Protein AF-A0A1D8MTH5-F1 (afdb_monomer_lite)

Foldseek 3Di:
DPVVVLLVVLVVVCVVCVLLLVLLLVLLLVVLVLVVVLLVCVVVVVVVVSVVSCVVCVLVNLLSVLLSVQLSLQLLVPVPDDPSNVVSSVVSVVVVVLSVVVSVVVVVLVVVLCVLQVQQVVCCVVVVDVVSNVRSNVSSVVSVLVVCLQCVCLSQLSVLDPDSVSSSVLSNVLSVVVVVVSVVLSVLLVVLVCQQNVDDDPCNVVSSVSNSVSSSSSSSSVSSVCNVCVCSRPPPPPPD

Secondary structure (DSSP, 8-state):
--HHHHHHHHHHHHHH-GGGTHHHHHHHHHHHHHHHHHHHHHHTT-HHHHHHHHHHHHHHHHHHHHHHHHHHHHHHHTTTSTTHHHHHHHHHHHTHHHHHHHHHHHHHHHHHHHHHHHHHHHHHHHH--HHHHHHHHHHHHHHHHHHHHHTTTHHHHHHHSSSHHHHHHHHHHHHHHTHHHHHHHHHHHHHHHHHHHH--TTHHHHHHHHHHHHHHHHHHHHHHHHHH-GGGT-------

Radius of gyration: 19.18 Å; chains: 1; bounding box: 52×35×61 Å

pLDDT: mean 83.28, std 11.58, range [29.95, 95.38]

Structure (mmCIF, N/CA/C/O backbone):
data_AF-A0A1D8MTH5-F1
#
_entry.id   AF-A0A1D8MTH5-F1
#
loop_
_atom_site.group_PDB
_atom_site.id
_atom_site.type_symbol
_atom_site.label_atom_id
_atom_site.label_alt_id
_atom_site.label_comp_id
_atom_site.label_asym_id
_atom_site.label_entity_id
_atom_site.label_seq_id
_atom_site.pdbx_PDB_ins_code
_atom_site.Cartn_x
_atom_site.Cartn_y
_atom_site.Cartn_z
_atom_site.occupancy
_atom_site.B_iso_or_equiv
_atom_site.auth_seq_id
_atom_site.auth_comp_id
_atom_site.auth_asym_id
_atom_site.auth_atom_id
_atom_site.pdbx_PDB_model_num
ATOM 1 N N . MET A 1 1 ? -13.838 -21.053 6.670 1.00 56.06 1 MET A N 1
ATOM 2 C CA . MET A 1 1 ? -14.723 -19.876 6.501 1.00 56.06 1 MET A CA 1
ATOM 3 C C . MET A 1 1 ? -14.938 -19.650 5.008 1.00 56.06 1 MET A C 1
ATOM 5 O O . MET A 1 1 ? -13.952 -19.627 4.285 1.00 56.06 1 MET A O 1
ATOM 9 N N . ASN A 1 2 ? -16.180 -19.578 4.514 1.00 73.94 2 ASN A N 1
ATOM 10 C CA . ASN A 1 2 ? -16.434 -19.381 3.079 1.00 73.94 2 ASN A CA 1
ATOM 11 C C . ASN A 1 2 ? -16.162 -17.911 2.702 1.00 73.94 2 ASN A C 1
ATOM 13 O O . ASN A 1 2 ? -16.819 -17.022 3.241 1.00 73.94 2 ASN A O 1
ATOM 17 N N . ILE A 1 3 ? -15.202 -17.655 1.804 1.00 71.81 3 ILE A N 1
ATOM 18 C CA . ILE A 1 3 ? -14.758 -16.305 1.391 1.00 71.81 3 ILE A CA 1
ATOM 19 C C . ILE A 1 3 ? -15.933 -15.452 0.891 1.00 71.81 3 ILE A C 1
ATOM 21 O O . ILE A 1 3 ? -15.989 -14.254 1.164 1.00 71.81 3 ILE A O 1
ATOM 25 N N . ILE A 1 4 ? -16.908 -16.073 0.222 1.00 76.75 4 ILE A N 1
ATOM 26 C CA . ILE A 1 4 ? -18.103 -15.386 -0.285 1.00 76.75 4 ILE A CA 1
ATOM 27 C C . ILE A 1 4 ? -18.948 -14.840 0.870 1.00 76.75 4 ILE A C 1
ATOM 29 O O . ILE A 1 4 ? -19.390 -13.694 0.819 1.00 76.75 4 ILE A O 1
ATOM 33 N N . ASN A 1 5 ? -19.119 -15.619 1.943 1.00 80.88 5 ASN A N 1
ATOM 34 C CA . ASN A 1 5 ? -19.867 -15.172 3.119 1.00 80.88 5 ASN A CA 1
ATOM 35 C C . ASN A 1 5 ? -19.150 -14.007 3.805 1.00 80.88 5 ASN A C 1
ATOM 37 O O . ASN A 1 5 ? -19.787 -13.011 4.131 1.00 80.88 5 ASN A O 1
ATOM 41 N N . VAL A 1 6 ? -17.817 -14.080 3.924 1.00 79.50 6 VAL A N 1
ATOM 42 C CA . VAL A 1 6 ? -17.006 -12.977 4.468 1.00 79.50 6 VAL A CA 1
ATOM 43 C C . VAL A 1 6 ? -17.221 -11.702 3.662 1.00 79.50 6 VAL A C 1
ATOM 45 O O . VAL A 1 6 ? -17.469 -10.649 4.241 1.00 79.50 6 VAL A O 1
ATOM 48 N N . LEU A 1 7 ? -17.177 -11.785 2.332 1.00 82.50 7 LEU A N 1
ATOM 49 C CA . LEU A 1 7 ? -17.371 -10.633 1.457 1.00 82.50 7 LEU A CA 1
ATOM 50 C C . LEU A 1 7 ? -18.785 -10.042 1.577 1.00 82.50 7 LEU A C 1
ATOM 52 O O . LEU A 1 7 ? -18.936 -8.831 1.743 1.00 82.50 7 LEU A O 1
ATOM 56 N N . LEU A 1 8 ? -19.820 -10.885 1.548 1.00 85.94 8 LEU A N 1
ATOM 57 C CA . LEU A 1 8 ? -21.210 -10.443 1.686 1.00 85.94 8 LEU A CA 1
ATOM 58 C C . LEU A 1 8 ? -21.471 -9.791 3.046 1.00 85.94 8 LEU A C 1
ATOM 60 O O . LEU A 1 8 ? -22.118 -8.744 3.115 1.00 85.94 8 LEU A O 1
ATOM 64 N N . ASP A 1 9 ? -20.951 -10.372 4.122 1.00 85.00 9 ASP A N 1
ATOM 65 C CA . ASP A 1 9 ? -21.130 -9.827 5.466 1.00 85.00 9 ASP A CA 1
ATOM 66 C C . ASP A 1 9 ? -20.316 -8.542 5.669 1.00 85.00 9 ASP A C 1
ATOM 68 O O . ASP A 1 9 ? -20.819 -7.593 6.277 1.00 85.00 9 ASP A O 1
ATOM 72 N N . SER A 1 10 ? -19.140 -8.434 5.037 1.00 84.31 10 SER A N 1
ATOM 73 C CA . SER A 1 10 ? -18.364 -7.187 4.971 1.00 84.31 10 SER A CA 1
ATOM 74 C C . SER A 1 10 ? -19.167 -6.057 4.320 1.00 84.31 10 SER A C 1
ATOM 76 O O . SER A 1 10 ? -19.231 -4.950 4.857 1.00 84.31 10 SER A O 1
ATOM 78 N N . LEU A 1 11 ? -19.837 -6.329 3.193 1.00 88.94 11 LEU A N 1
ATOM 79 C CA . LEU A 1 11 ? -20.661 -5.344 2.480 1.00 88.94 11 LEU A CA 1
ATOM 80 C C . LEU A 1 11 ? -21.924 -4.957 3.263 1.00 88.94 11 LEU A C 1
ATOM 82 O O . LEU A 1 11 ? -22.279 -3.776 3.338 1.00 88.94 11 LEU A O 1
ATOM 86 N N . LYS A 1 12 ? -22.595 -5.927 3.900 1.00 89.19 12 LYS A N 1
ATOM 87 C CA . LYS A 1 12 ? -23.726 -5.641 4.801 1.00 89.19 12 LYS A CA 1
ATOM 88 C C . LYS A 1 12 ? -23.287 -4.746 5.958 1.00 89.19 12 LYS A C 1
ATOM 90 O O . LYS A 1 12 ? -24.009 -3.817 6.324 1.00 89.19 12 LYS A O 1
ATOM 95 N N . MET A 1 13 ? -22.111 -5.007 6.528 1.00 86.62 13 MET A N 1
ATOM 96 C CA . MET A 1 13 ? -21.572 -4.217 7.628 1.00 86.62 13 MET A CA 1
ATOM 97 C C . MET A 1 13 ? -21.173 -2.808 7.186 1.00 86.62 13 MET A C 1
ATOM 99 O O . MET A 1 13 ? -21.500 -1.855 7.893 1.00 86.62 13 MET A O 1
ATOM 103 N N . LEU A 1 14 ? -20.569 -2.661 6.004 1.00 89.00 14 LEU A N 1
ATOM 104 C CA . LEU A 1 14 ? -20.287 -1.363 5.386 1.00 89.00 14 LEU A CA 1
ATOM 105 C C . LEU A 1 14 ? -21.556 -0.508 5.282 1.00 89.00 14 LEU A C 1
ATOM 107 O O . LEU A 1 14 ? -21.544 0.660 5.664 1.00 89.00 14 LEU A O 1
ATOM 111 N N . LYS A 1 15 ? -22.672 -1.103 4.843 1.00 90.44 15 LYS A N 1
ATOM 112 C CA . LYS A 1 15 ? -23.965 -0.406 4.752 1.00 90.44 15 LYS A CA 1
ATOM 113 C C . LYS A 1 15 ? -24.520 -0.003 6.125 1.00 90.44 15 LYS A C 1
ATOM 115 O O . LYS A 1 15 ? -25.124 1.056 6.250 1.00 90.44 15 LYS A O 1
ATOM 120 N N . ARG A 1 16 ? -24.334 -0.838 7.154 1.00 87.12 16 ARG A N 1
ATOM 121 C CA . ARG A 1 16 ? -24.866 -0.600 8.512 1.00 87.12 16 ARG A CA 1
ATOM 122 C C . ARG A 1 16 ? -24.024 0.377 9.335 1.00 87.12 16 ARG A C 1
ATOM 124 O O . ARG A 1 16 ? -24.579 1.157 10.101 1.00 87.12 16 ARG A O 1
ATOM 131 N N . ARG A 1 17 ? -22.695 0.315 9.225 1.00 85.19 17 ARG A N 1
ATOM 132 C CA . ARG A 1 17 ? -21.739 1.115 10.013 1.00 85.19 17 ARG A CA 1
ATOM 133 C C . ARG A 1 17 ? -20.660 1.734 9.111 1.00 85.19 17 ARG A C 1
ATOM 135 O O . ARG A 1 17 ? -19.478 1.451 9.305 1.00 85.19 17 ARG A O 1
ATOM 142 N N . PRO A 1 18 ? -21.024 2.614 8.159 1.00 88.12 18 PRO A N 1
ATOM 143 C CA . PRO A 1 18 ? -20.093 3.138 7.151 1.00 88.12 18 PRO A CA 1
ATOM 144 C C . PRO A 1 18 ? -18.907 3.898 7.754 1.00 88.12 18 PRO A C 1
ATOM 146 O O . PRO A 1 18 ? -17.815 3.900 7.190 1.00 88.12 18 PRO A O 1
ATOM 149 N N . GLN A 1 19 ? -19.092 4.495 8.936 1.00 87.62 19 GLN A N 1
ATOM 150 C CA . GLN A 1 19 ? -18.047 5.245 9.631 1.00 87.62 19 GLN A CA 1
ATOM 151 C C . GLN A 1 19 ? -16.795 4.395 9.891 1.00 87.62 19 GLN A C 1
ATOM 153 O O . GLN A 1 19 ? -15.698 4.902 9.702 1.00 87.62 19 GLN A O 1
ATOM 158 N N . LEU A 1 20 ? -16.938 3.107 10.234 1.00 85.94 20 LEU A N 1
ATOM 159 C CA . LEU A 1 20 ? -15.806 2.201 10.498 1.00 85.94 20 LEU A CA 1
ATOM 160 C C . LEU A 1 20 ? -14.922 1.967 9.266 1.00 85.94 20 LEU A C 1
ATOM 162 O O . LEU A 1 20 ? -13.735 1.688 9.395 1.00 85.94 20 LEU A O 1
ATOM 166 N N . PHE A 1 21 ? -15.498 2.088 8.072 1.00 89.88 21 PHE A N 1
ATOM 167 C CA . PHE A 1 21 ? -14.829 1.781 6.811 1.00 89.88 21 PHE A CA 1
ATOM 168 C C . PHE A 1 21 ? -14.267 3.025 6.129 1.00 89.88 21 PHE A C 1
ATOM 170 O O . PHE A 1 21 ? -13.312 2.916 5.361 1.00 89.88 21 PHE A O 1
ATOM 177 N N . LEU A 1 22 ? -14.836 4.202 6.417 1.00 91.62 22 LEU A N 1
ATOM 178 C CA . LEU A 1 22 ? -14.515 5.459 5.744 1.00 91.62 22 LEU A CA 1
ATOM 179 C C . LEU A 1 22 ? -13.003 5.758 5.690 1.00 91.62 22 LEU A C 1
ATOM 181 O O . LEU A 1 22 ? -12.523 6.058 4.597 1.00 91.62 22 LEU A O 1
ATOM 185 N N . PRO A 1 23 ? -12.221 5.629 6.786 1.00 91.56 23 PRO A N 1
ATOM 186 C CA . PRO A 1 23 ? -10.792 5.938 6.744 1.00 91.56 23 PRO A CA 1
ATOM 187 C C . PRO A 1 23 ? -10.027 5.030 5.776 1.00 91.56 23 PRO A C 1
ATOM 189 O O . PRO A 1 23 ? -9.259 5.518 4.945 1.00 91.56 23 PRO A O 1
ATOM 192 N N . LYS A 1 24 ? -10.269 3.712 5.833 1.00 90.75 24 LYS A N 1
ATOM 193 C CA . LYS A 1 24 ? -9.623 2.745 4.935 1.00 90.75 24 LYS A CA 1
ATOM 194 C C . LYS A 1 24 ? -10.059 2.912 3.487 1.00 90.75 24 LYS A C 1
ATOM 196 O O . LYS A 1 24 ? -9.220 2.789 2.602 1.00 90.75 24 LYS A O 1
ATOM 201 N N . LEU A 1 25 ? -11.335 3.203 3.237 1.00 93.62 25 LEU A N 1
ATOM 202 C CA . LEU A 1 25 ? -11.838 3.453 1.887 1.00 93.62 25 LEU A CA 1
ATOM 203 C C . LEU A 1 25 ? -11.204 4.709 1.283 1.00 93.62 25 LEU A C 1
ATOM 205 O O . LEU 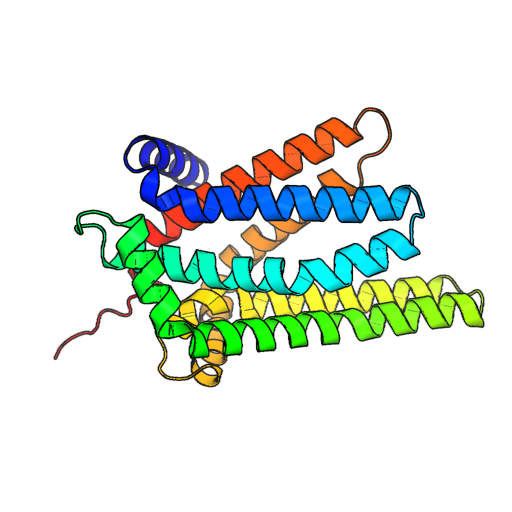A 1 25 ? -10.679 4.647 0.174 1.00 93.62 25 LEU A O 1
ATOM 209 N N . ALA A 1 26 ? -11.168 5.817 2.028 1.00 94.00 26 ALA A N 1
ATOM 210 C CA . ALA A 1 26 ? -10.510 7.045 1.586 1.00 94.00 26 ALA A CA 1
ATOM 211 C C . ALA A 1 26 ? -9.012 6.816 1.324 1.00 94.00 26 ALA A C 1
ATOM 213 O O . ALA A 1 26 ? -8.500 7.203 0.277 1.00 94.00 26 ALA A O 1
ATOM 214 N N . SER A 1 27 ? -8.325 6.113 2.228 1.00 93.88 27 SER A N 1
ATOM 215 C CA . SER A 1 27 ? -6.923 5.718 2.053 1.00 93.88 27 SER A CA 1
ATOM 216 C C . SER A 1 27 ? -6.691 4.866 0.809 1.00 93.88 27 SER A C 1
ATOM 218 O O . SER A 1 27 ? -5.762 5.122 0.039 1.00 93.88 27 SER A O 1
ATOM 220 N N . ALA A 1 28 ? -7.544 3.867 0.582 1.00 92.38 28 ALA A N 1
ATOM 221 C CA . ALA A 1 28 ? -7.463 3.001 -0.582 1.00 92.38 28 ALA A CA 1
ATOM 222 C C . ALA A 1 28 ? -7.652 3.799 -1.875 1.00 92.38 28 ALA A C 1
ATOM 224 O O . ALA A 1 28 ? -6.881 3.604 -2.810 1.00 92.38 28 ALA A O 1
ATOM 225 N N . LEU A 1 29 ? -8.604 4.733 -1.917 1.00 94.94 29 LEU A N 1
ATOM 226 C CA . LEU A 1 29 ? -8.837 5.591 -3.080 1.00 94.94 29 LEU A CA 1
ATOM 227 C C . LEU A 1 29 ? -7.672 6.556 -3.333 1.00 94.94 29 LEU A C 1
ATOM 229 O O . LEU A 1 29 ? -7.170 6.602 -4.452 1.00 94.94 29 LEU A O 1
ATOM 233 N N . ILE A 1 30 ? -7.191 7.260 -2.301 1.00 95.38 30 ILE A N 1
ATOM 234 C CA . ILE A 1 30 ? -6.054 8.192 -2.409 1.00 95.38 30 ILE A CA 1
ATOM 235 C C . ILE A 1 30 ? -4.797 7.453 -2.877 1.00 95.38 30 ILE A C 1
ATOM 237 O O . ILE A 1 30 ? -4.151 7.876 -3.832 1.00 95.38 30 ILE A O 1
ATOM 241 N N . SER A 1 31 ? -4.470 6.321 -2.245 1.00 93.06 31 SER A N 1
ATOM 242 C CA . SER A 1 31 ? -3.307 5.516 -2.639 1.00 93.06 31 SER A CA 1
ATOM 243 C C . SER A 1 31 ? -3.457 4.935 -4.044 1.00 93.06 31 SER A C 1
ATOM 245 O O . SER A 1 31 ? -2.485 4.912 -4.788 1.00 93.06 31 SER A O 1
ATOM 247 N N . SER A 1 32 ? -4.659 4.514 -4.447 1.00 93.25 32 SER A N 1
ATOM 248 C CA . SER A 1 32 ? -4.876 3.993 -5.802 1.00 93.25 32 SER A CA 1
ATOM 249 C C . SER A 1 32 ? -4.721 5.086 -6.857 1.00 93.25 32 SER A C 1
ATOM 251 O O . SER A 1 32 ? -4.033 4.870 -7.850 1.00 93.25 32 SER A O 1
ATOM 253 N N . ALA A 1 33 ? -5.291 6.272 -6.621 1.00 94.06 33 ALA A N 1
ATOM 254 C CA . ALA A 1 33 ? -5.123 7.429 -7.497 1.00 94.06 33 ALA A CA 1
ATOM 255 C C . ALA A 1 33 ? -3.647 7.837 -7.613 1.00 94.06 33 ALA A C 1
ATOM 257 O O . ALA A 1 33 ? -3.165 8.102 -8.711 1.00 94.06 33 ALA A O 1
ATOM 258 N N . TRP A 1 34 ? -2.917 7.817 -6.494 1.00 94.69 34 TRP A N 1
ATOM 259 C CA . TRP A 1 34 ? -1.485 8.092 -6.473 1.00 94.69 34 TRP A CA 1
ATOM 260 C C . TRP A 1 34 ? -0.678 7.080 -7.299 1.00 94.69 34 TRP A C 1
ATOM 262 O O . TRP A 1 34 ? 0.117 7.491 -8.139 1.00 94.69 34 TRP A O 1
ATOM 272 N N . ILE A 1 35 ? -0.913 5.771 -7.137 1.00 91.31 35 ILE A N 1
ATOM 273 C CA . ILE A 1 35 ? -0.215 4.738 -7.927 1.00 91.31 35 ILE A CA 1
ATOM 274 C C . ILE A 1 35 ? -0.517 4.909 -9.423 1.00 91.31 35 ILE A C 1
ATOM 276 O O . ILE A 1 35 ? 0.403 4.874 -10.239 1.00 91.31 35 ILE A O 1
ATOM 280 N N . ILE A 1 36 ? -1.785 5.132 -9.790 1.00 91.81 36 ILE A N 1
ATOM 281 C CA . ILE A 1 36 ? -2.187 5.353 -11.188 1.00 91.81 36 ILE A CA 1
ATOM 282 C C . ILE A 1 36 ? -1.485 6.588 -11.768 1.00 91.81 36 ILE A C 1
ATOM 284 O O . ILE A 1 36 ? -1.026 6.543 -12.911 1.00 91.81 36 ILE A O 1
ATOM 288 N N . LEU A 1 37 ? -1.363 7.670 -10.992 1.00 92.12 37 LEU A N 1
ATOM 289 C CA . LEU A 1 37 ? -0.657 8.886 -11.399 1.00 92.12 37 LEU A CA 1
ATOM 290 C C . LEU A 1 37 ? 0.832 8.619 -11.653 1.00 92.12 37 LEU A C 1
ATOM 292 O O . LEU A 1 37 ? 1.329 8.947 -12.729 1.00 92.12 37 LEU A O 1
ATOM 296 N N . ILE A 1 38 ? 1.519 7.989 -10.695 1.00 90.25 38 ILE A N 1
ATOM 297 C CA . ILE A 1 38 ? 2.942 7.629 -10.798 1.00 90.25 38 ILE A CA 1
ATOM 298 C C . ILE A 1 38 ? 3.189 6.759 -12.033 1.00 90.25 38 ILE A C 1
ATOM 300 O O . ILE A 1 38 ? 4.093 7.038 -12.819 1.00 90.25 38 ILE A O 1
ATOM 304 N N . PHE A 1 39 ? 2.353 5.743 -12.247 1.00 86.44 39 PHE A N 1
ATOM 305 C CA . PHE A 1 39 ? 2.483 4.859 -13.400 1.00 86.44 39 PHE A CA 1
ATOM 306 C C . PHE A 1 39 ? 2.220 5.584 -14.725 1.00 86.44 39 PHE A C 1
ATOM 308 O O . PHE A 1 39 ? 2.974 5.427 -15.680 1.00 86.44 39 PHE A O 1
ATOM 315 N N . SER A 1 40 ? 1.198 6.441 -14.775 1.00 88.38 40 SER A N 1
ATOM 316 C CA . SER A 1 40 ? 0.882 7.211 -15.983 1.00 88.38 40 SER A CA 1
ATOM 317 C C . SER A 1 40 ? 1.999 8.200 -16.343 1.00 88.38 40 SER A C 1
ATOM 319 O O . SER A 1 40 ? 2.320 8.356 -17.519 1.00 88.38 40 SER A O 1
ATOM 321 N N . MET A 1 41 ? 2.642 8.824 -15.348 1.00 88.44 41 MET A N 1
ATOM 322 C CA . MET A 1 41 ? 3.820 9.681 -15.553 1.00 88.44 41 MET A CA 1
ATOM 323 C C . MET A 1 41 ? 5.045 8.891 -16.027 1.00 88.44 41 MET A C 1
ATOM 325 O O . MET A 1 41 ? 5.804 9.379 -16.870 1.00 88.44 41 MET A O 1
ATOM 329 N N . LEU A 1 42 ? 5.235 7.676 -15.503 1.00 86.25 42 LEU A N 1
ATOM 330 C CA . LEU A 1 42 ? 6.307 6.775 -15.923 1.00 86.25 42 LEU A CA 1
ATOM 331 C C . LEU A 1 42 ? 6.151 6.373 -17.397 1.00 86.25 42 LEU A C 1
ATOM 333 O O . LEU A 1 42 ? 7.104 6.493 -18.165 1.00 86.25 42 LEU A O 1
ATOM 337 N N . GLU A 1 43 ? 4.952 5.967 -17.814 1.00 83.94 43 GLU A N 1
ATOM 338 C CA . GLU A 1 43 ? 4.659 5.634 -19.215 1.00 83.94 43 GLU A CA 1
ATOM 339 C C . GLU A 1 43 ? 4.816 6.833 -20.154 1.00 83.94 43 GLU A C 1
ATOM 341 O O . GLU A 1 43 ? 5.361 6.696 -21.249 1.00 83.94 43 GLU A O 1
ATOM 346 N N . ALA A 1 44 ? 4.393 8.022 -19.713 1.00 88.31 44 ALA A N 1
ATOM 347 C CA . ALA A 1 44 ? 4.574 9.270 -20.450 1.00 88.31 44 ALA A CA 1
ATOM 348 C C . ALA A 1 44 ? 6.040 9.749 -20.487 1.00 88.31 44 ALA A C 1
ATOM 350 O O . ALA A 1 44 ? 6.328 10.791 -21.076 1.00 88.31 44 ALA A O 1
ATOM 351 N N . ARG A 1 45 ? 6.971 9.011 -19.858 1.00 87.62 45 ARG A N 1
ATOM 352 C CA . ARG A 1 45 ? 8.406 9.329 -19.751 1.00 87.62 45 ARG A CA 1
ATOM 353 C C . ARG A 1 45 ? 8.685 10.702 -19.125 1.00 87.62 45 ARG A C 1
ATOM 355 O O . ARG A 1 45 ? 9.722 11.311 -19.380 1.00 87.62 45 ARG A O 1
ATOM 362 N N . GLN A 1 46 ? 7.799 11.180 -18.253 1.00 88.69 46 GLN A N 1
ATOM 363 C CA . GLN A 1 46 ? 7.925 12.468 -17.564 1.00 88.69 46 GLN A CA 1
ATOM 364 C C . GLN A 1 46 ? 8.833 12.356 -16.326 1.00 88.69 46 GLN A C 1
ATOM 366 O O . GLN A 1 46 ? 8.433 12.689 -15.213 1.00 88.69 46 GLN A O 1
ATOM 371 N N . LEU A 1 47 ? 10.068 11.872 -16.502 1.00 84.50 47 LEU A N 1
ATOM 372 C CA . LEU A 1 47 ? 10.951 11.447 -15.402 1.00 84.50 47 LEU A CA 1
ATOM 373 C C . LEU A 1 47 ? 11.228 12.541 -14.355 1.00 84.50 47 LEU A C 1
ATOM 375 O O . LEU A 1 47 ? 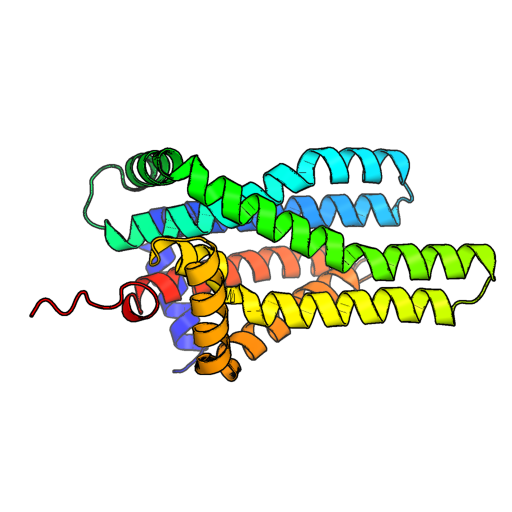11.265 12.250 -13.160 1.00 84.50 47 LEU A O 1
ATOM 379 N N . GLN A 1 48 ? 11.376 13.803 -14.769 1.00 86.19 48 GLN A N 1
ATOM 380 C CA . GLN A 1 48 ? 11.616 14.913 -13.838 1.00 86.19 48 GLN A CA 1
ATOM 381 C C . GLN A 1 48 ? 10.387 15.199 -12.958 1.00 86.19 48 GLN A C 1
ATOM 383 O O . GLN A 1 48 ? 10.508 15.309 -11.738 1.00 86.19 48 GLN A O 1
ATOM 388 N N . GLN A 1 49 ? 9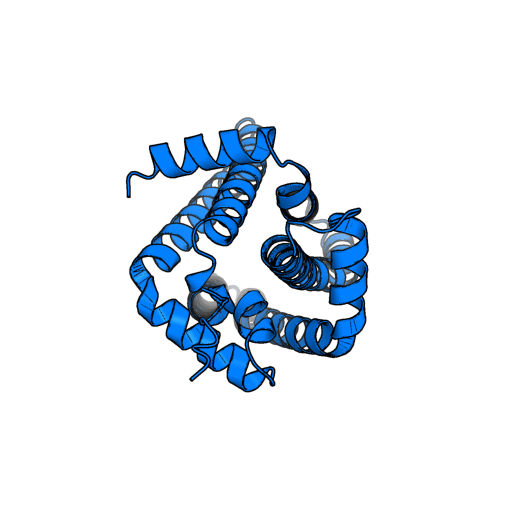.198 15.272 -13.565 1.00 90.19 49 GLN A N 1
ATOM 389 C CA . GLN A 1 49 ? 7.936 15.483 -12.845 1.00 90.19 49 GLN A CA 1
ATOM 390 C C . GLN A 1 49 ? 7.605 14.278 -11.962 1.00 90.19 49 GLN A C 1
ATOM 392 O O . GLN A 1 49 ? 7.252 14.456 -10.800 1.00 90.19 49 GLN A O 1
ATOM 397 N N . LEU A 1 50 ? 7.809 13.063 -12.477 1.00 89.25 50 LEU A N 1
ATOM 398 C CA . LEU A 1 50 ? 7.683 11.812 -11.737 1.00 89.25 50 LEU A CA 1
ATOM 399 C C . LEU A 1 50 ? 8.542 11.830 -10.470 1.00 89.25 50 LEU A C 1
ATOM 401 O O . LEU A 1 50 ? 8.031 11.561 -9.388 1.00 89.25 50 LEU A O 1
ATOM 405 N N . THR A 1 51 ? 9.825 12.180 -10.591 1.00 86.25 51 THR A N 1
ATOM 406 C CA . THR A 1 51 ? 10.758 12.209 -9.454 1.00 86.25 51 THR A CA 1
ATOM 407 C C . THR A 1 51 ? 10.322 13.232 -8.408 1.00 86.25 51 THR A C 1
ATOM 409 O O . THR A 1 51 ? 10.310 12.925 -7.213 1.00 86.25 51 THR A O 1
ATOM 412 N N . ALA A 1 52 ? 9.907 14.427 -8.841 1.00 90.12 52 ALA A N 1
ATOM 413 C CA . ALA A 1 52 ? 9.417 15.468 -7.943 1.00 90.12 52 ALA A CA 1
ATOM 414 C C . ALA A 1 52 ? 8.137 15.031 -7.213 1.00 90.12 52 ALA A C 1
ATOM 416 O O . ALA A 1 52 ? 8.079 15.077 -5.983 1.00 90.12 52 ALA A O 1
ATOM 417 N N . VAL A 1 53 ? 7.136 14.545 -7.954 1.00 91.75 53 VAL A N 1
ATOM 418 C CA . VAL A 1 53 ? 5.868 14.069 -7.388 1.00 91.75 53 VAL A CA 1
ATOM 419 C C . VAL A 1 53 ? 6.124 12.912 -6.433 1.00 91.75 53 VAL A C 1
ATOM 421 O O . VAL A 1 53 ? 5.681 12.981 -5.288 1.00 91.75 53 VAL A O 1
ATOM 424 N N . TYR A 1 54 ? 6.877 11.893 -6.850 1.00 89.06 54 TYR A N 1
ATOM 425 C CA . TYR A 1 54 ? 7.200 10.727 -6.029 1.00 89.06 54 TYR A CA 1
ATOM 426 C C . TYR A 1 54 ? 7.880 11.137 -4.719 1.00 89.06 54 TYR A C 1
ATOM 428 O O . TYR A 1 54 ? 7.422 10.748 -3.647 1.00 89.06 54 TYR A O 1
ATOM 436 N N . THR A 1 55 ? 8.913 11.978 -4.777 1.00 87.25 55 THR A N 1
ATOM 437 C CA . THR A 1 55 ? 9.675 12.385 -3.584 1.00 87.25 55 THR A CA 1
ATOM 438 C C . THR A 1 55 ? 8.826 13.200 -2.608 1.00 87.25 55 THR A C 1
ATOM 440 O O . THR A 1 55 ? 8.878 12.962 -1.403 1.00 87.25 55 THR A O 1
ATOM 443 N N . ILE A 1 56 ? 8.005 14.126 -3.115 1.00 90.94 56 ILE A N 1
ATOM 444 C CA . ILE A 1 56 ? 7.167 14.996 -2.276 1.00 90.94 56 ILE A CA 1
ATOM 445 C C . ILE A 1 56 ? 6.019 14.211 -1.641 1.00 90.94 56 ILE A C 1
ATOM 447 O O . ILE A 1 56 ? 5.708 14.409 -0.470 1.00 90.94 56 ILE A O 1
ATOM 451 N N . THR A 1 57 ? 5.366 13.332 -2.400 1.00 92.50 57 THR A N 1
ATOM 452 C CA . THR A 1 57 ? 4.102 12.710 -1.976 1.00 92.50 57 THR A CA 1
ATOM 453 C C . THR A 1 57 ? 4.283 11.371 -1.260 1.00 92.50 57 THR A C 1
ATOM 455 O O . THR A 1 57 ? 3.454 11.040 -0.410 1.00 92.50 57 THR A O 1
ATOM 458 N N . THR A 1 58 ? 5.369 10.628 -1.514 1.00 90.06 58 THR A N 1
ATOM 459 C CA . THR A 1 58 ? 5.624 9.321 -0.871 1.00 90.06 58 THR A CA 1
ATOM 460 C C . THR A 1 58 ? 5.575 9.384 0.660 1.00 90.06 58 THR A C 1
ATOM 462 O O . THR A 1 58 ? 4.872 8.558 1.242 1.00 90.06 58 THR A O 1
ATOM 465 N N . PRO A 1 59 ? 6.209 10.358 1.349 1.00 90.00 59 PRO A N 1
ATOM 466 C CA . PRO A 1 59 ? 6.129 10.449 2.809 1.00 90.00 59 PRO A CA 1
ATOM 467 C C . PRO A 1 59 ? 4.688 10.546 3.328 1.00 90.00 59 PRO A C 1
ATOM 469 O O . PRO A 1 59 ? 4.340 9.895 4.311 1.00 90.00 59 PRO A O 1
ATOM 472 N N . PHE A 1 60 ? 3.827 11.299 2.636 1.00 91.69 60 PHE A N 1
ATOM 473 C CA . PHE A 1 60 ? 2.417 11.438 3.003 1.00 91.69 60 PHE A CA 1
ATOM 474 C C . PHE A 1 60 ? 1.632 10.153 2.752 1.00 91.69 60 PHE A C 1
ATOM 476 O O . PHE A 1 60 ? 0.807 9.778 3.582 1.00 91.69 60 PHE A O 1
ATOM 483 N N . ILE A 1 61 ? 1.898 9.455 1.644 1.00 92.31 61 ILE A N 1
ATOM 484 C CA . ILE A 1 61 ? 1.251 8.174 1.330 1.00 92.31 61 ILE A CA 1
ATOM 485 C C . ILE A 1 61 ? 1.633 7.103 2.355 1.00 92.31 61 ILE A C 1
ATOM 487 O O . ILE A 1 61 ? 0.754 6.394 2.846 1.00 92.31 61 ILE A O 1
ATOM 491 N N . VAL A 1 62 ? 2.912 7.017 2.732 1.00 90.00 62 VAL A N 1
ATOM 492 C CA . VAL A 1 62 ? 3.388 6.080 3.763 1.00 90.00 62 VAL A CA 1
ATOM 493 C C . VAL A 1 62 ? 2.784 6.431 5.122 1.00 90.00 62 VAL A C 1
ATOM 495 O O . VAL A 1 62 ? 2.244 5.552 5.794 1.00 90.00 62 VAL A O 1
ATOM 498 N N . LEU A 1 63 ? 2.793 7.714 5.501 1.00 91.50 63 LEU A N 1
ATOM 499 C CA . LEU A 1 63 ? 2.178 8.183 6.743 1.00 91.50 63 LEU A CA 1
ATOM 500 C C . LEU A 1 63 ? 0.691 7.829 6.796 1.00 91.50 63 LEU A C 1
ATOM 502 O O . LEU A 1 63 ? 0.215 7.321 7.807 1.00 91.50 63 LEU A O 1
ATOM 506 N N . LEU A 1 64 ? -0.043 8.058 5.707 1.00 91.94 64 LEU A N 1
ATOM 507 C CA . LEU A 1 64 ? -1.460 7.726 5.604 1.00 91.94 64 LEU A CA 1
ATOM 508 C C . LEU A 1 64 ? -1.669 6.207 5.709 1.00 91.94 64 LEU A C 1
ATOM 510 O O . LEU A 1 64 ? -2.561 5.760 6.434 1.00 91.94 64 LEU A O 1
ATOM 514 N N . GLY A 1 65 ? -0.810 5.422 5.054 1.00 87.69 65 GLY A N 1
ATOM 515 C CA . GLY A 1 65 ? -0.798 3.960 5.114 1.00 87.69 65 GLY A CA 1
ATOM 516 C C . GLY A 1 65 ? -0.562 3.391 6.515 1.00 87.69 65 GLY A C 1
ATOM 517 O O . GLY A 1 65 ? -1.046 2.302 6.802 1.00 87.69 65 GLY A O 1
ATOM 518 N N . VAL A 1 66 ? 0.107 4.131 7.403 1.00 88.00 66 VAL A N 1
ATOM 519 C CA . VAL A 1 66 ? 0.286 3.769 8.819 1.00 88.00 66 VAL A CA 1
ATOM 520 C C . VAL A 1 66 ? -0.841 4.338 9.683 1.00 88.00 66 VAL A C 1
ATOM 522 O O . VAL A 1 66 ? -1.462 3.616 10.459 1.00 88.00 66 VAL A O 1
ATOM 525 N N . PHE A 1 67 ? -1.154 5.624 9.533 1.00 90.25 67 PHE A N 1
ATOM 526 C CA . PHE A 1 67 ? -2.118 6.341 10.366 1.00 90.25 67 PHE A CA 1
ATOM 527 C C . PHE A 1 67 ? -3.535 5.769 10.258 1.00 90.25 67 PHE A C 1
ATOM 529 O O . PHE A 1 67 ? -4.233 5.639 11.262 1.00 90.25 67 PHE A O 1
ATOM 536 N N . VAL A 1 68 ? -3.980 5.411 9.053 1.00 90.56 68 VAL A N 1
ATOM 537 C CA . VAL A 1 68 ? -5.355 4.950 8.821 1.00 90.56 68 VAL A CA 1
ATOM 538 C C . VAL A 1 68 ? -5.642 3.583 9.454 1.00 90.56 68 VAL A C 1
ATOM 540 O O . VAL A 1 68 ? -6.681 3.459 10.110 1.00 90.56 68 VAL A O 1
ATOM 543 N N . PRO A 1 69 ? -4.776 2.559 9.327 1.00 84.50 69 PRO A N 1
ATOM 544 C CA . PRO A 1 69 ? -4.923 1.326 10.097 1.00 84.50 69 PRO A CA 1
ATOM 545 C C . PRO A 1 69 ? -4.975 1.561 11.607 1.00 84.50 69 PRO A C 1
ATOM 547 O O . PRO A 1 69 ? -5.849 0.993 12.260 1.00 84.50 69 PRO A O 1
ATOM 550 N N . LEU A 1 70 ? -4.121 2.445 12.140 1.00 83.25 70 LEU A N 1
ATOM 551 C CA . LEU A 1 70 ? -4.103 2.780 13.567 1.00 83.25 70 LEU A CA 1
ATOM 552 C C . LEU A 1 70 ? -5.426 3.410 14.019 1.00 83.25 70 LEU A C 1
ATOM 554 O O . LEU A 1 70 ? -6.037 2.980 14.995 1.00 83.25 70 LEU A O 1
ATOM 558 N N . MET A 1 71 ? -5.907 4.388 13.250 1.00 88.31 71 MET A N 1
ATOM 559 C CA . MET A 1 71 ? -7.200 5.023 13.478 1.00 88.31 71 MET A CA 1
ATOM 560 C C . MET A 1 71 ? -8.341 4.005 13.399 1.00 88.31 71 MET A C 1
ATOM 562 O O . MET A 1 71 ? -9.245 4.044 14.226 1.00 88.31 71 MET A O 1
ATOM 566 N N . THR A 1 72 ? -8.294 3.075 12.443 1.00 86.38 72 THR A N 1
ATOM 567 C CA . THR A 1 72 ? -9.320 2.033 12.289 1.00 86.38 72 THR A CA 1
ATOM 568 C C . THR A 1 72 ? -9.338 1.091 13.494 1.00 86.38 72 THR A C 1
ATOM 570 O O . THR A 1 72 ? -10.412 0.777 13.996 1.00 86.38 72 THR A O 1
ATOM 573 N N . ALA A 1 73 ? -8.172 0.680 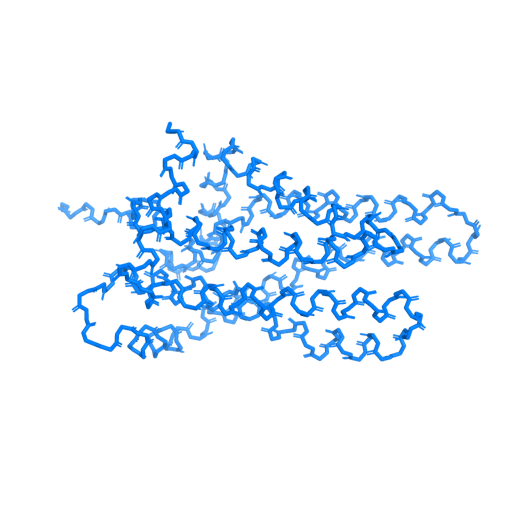13.999 1.00 80.12 73 ALA A N 1
ATOM 574 C CA . ALA A 1 73 ? -8.078 -0.146 15.201 1.00 80.12 73 ALA A CA 1
ATOM 575 C C . ALA A 1 73 ? -8.674 0.567 16.430 1.00 80.12 73 ALA A C 1
ATOM 577 O O . ALA A 1 73 ? -9.464 -0.025 17.165 1.00 80.12 73 ALA A O 1
ATOM 578 N N . GLU A 1 74 ? -8.387 1.862 16.602 1.00 81.38 74 GLU A N 1
ATOM 579 C CA . GLU A 1 74 ? -8.952 2.678 17.687 1.00 81.38 74 GLU A CA 1
ATOM 580 C C . GLU A 1 74 ? -10.482 2.836 17.580 1.00 81.38 74 GLU A C 1
ATOM 582 O O . GLU A 1 74 ? -11.195 2.830 18.588 1.00 81.38 74 GLU A O 1
ATOM 587 N N . MET A 1 75 ? -11.005 2.942 16.354 1.00 84.56 75 MET A N 1
ATOM 588 C CA . MET A 1 75 ? -12.449 3.000 16.106 1.00 84.56 75 MET A CA 1
ATOM 589 C C . MET A 1 75 ? -13.152 1.692 16.463 1.00 84.56 75 MET A C 1
ATOM 591 O O . MET A 1 75 ? -14.288 1.714 16.932 1.00 84.56 75 MET A O 1
ATOM 595 N N . ILE A 1 76 ? -12.502 0.553 16.236 1.00 79.94 76 ILE A N 1
ATOM 596 C CA . ILE A 1 76 ? -13.092 -0.750 16.544 1.00 79.94 76 ILE A CA 1
ATOM 597 C C . ILE A 1 76 ? -13.080 -0.998 18.055 1.00 79.94 76 ILE A C 1
ATOM 599 O O . ILE A 1 76 ? -14.091 -1.430 18.615 1.00 79.94 76 ILE A O 1
ATOM 603 N N . SER A 1 77 ? -11.987 -0.639 18.734 1.00 75.56 77 SER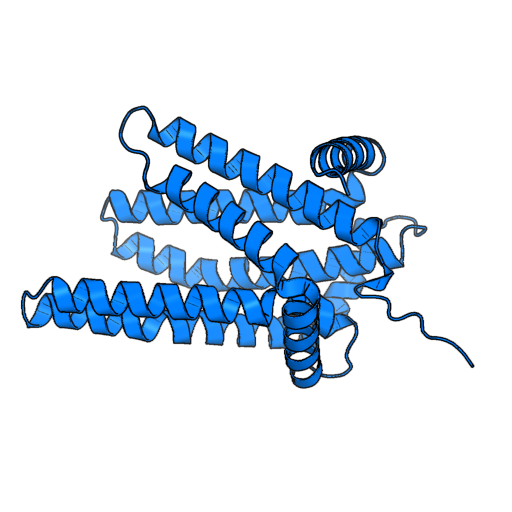 A N 1
ATOM 604 C CA . SER A 1 77 ? -11.879 -0.787 20.189 1.00 75.56 77 SER A CA 1
ATOM 605 C C . SER A 1 77 ? -12.831 0.131 20.969 1.00 75.56 77 SER A C 1
ATOM 607 O O . SER A 1 77 ? -13.248 -0.230 22.063 1.00 75.56 77 SER A O 1
ATOM 609 N N . ASN A 1 78 ? -13.243 1.279 20.412 1.00 77.50 78 ASN A N 1
ATOM 610 C CA . ASN A 1 78 ? -14.162 2.230 21.066 1.00 77.50 78 ASN A CA 1
ATOM 611 C C . ASN A 1 78 ? -15.473 2.439 20.294 1.00 77.50 78 ASN A C 1
ATOM 613 O O . ASN A 1 78 ? -16.004 3.554 20.255 1.00 77.50 78 ASN A O 1
ATOM 617 N N . HIS A 1 79 ? -15.996 1.383 19.675 1.00 72.00 79 HIS A N 1
ATOM 618 C CA . HIS A 1 79 ? -17.127 1.448 18.746 1.00 72.00 79 HIS A CA 1
ATOM 619 C C . HIS A 1 79 ? -18.435 2.038 19.321 1.00 72.00 79 HIS A C 1
ATOM 621 O O . HIS A 1 79 ? -19.333 2.365 18.547 1.00 72.00 79 HIS A O 1
ATOM 627 N N . GLU A 1 80 ? -18.551 2.208 20.642 1.00 71.94 80 GLU A N 1
ATOM 628 C CA . GLU A 1 80 ? -19.722 2.780 21.327 1.00 71.94 80 GLU A CA 1
ATOM 629 C C . GLU A 1 80 ? -19.670 4.313 21.515 1.00 71.94 80 GLU A C 1
ATOM 631 O O . GLU A 1 80 ? -20.663 4.931 21.908 1.00 71.94 80 GLU A O 1
ATOM 636 N N . ARG A 1 81 ? -18.538 4.980 21.234 1.00 72.44 81 ARG A N 1
ATOM 637 C CA . ARG A 1 81 ? -18.408 6.433 21.468 1.00 72.44 81 ARG A CA 1
ATOM 638 C C . ARG A 1 81 ? -19.182 7.277 20.448 1.00 72.44 81 ARG A C 1
ATOM 640 O O . ARG A 1 81 ? -19.064 7.096 19.236 1.00 72.44 81 ARG A O 1
ATOM 647 N N . LYS A 1 82 ? -19.856 8.330 20.937 1.00 69.56 82 LYS A N 1
ATOM 648 C CA . LYS A 1 82 ? -20.333 9.444 20.092 1.00 69.56 82 LYS A CA 1
ATOM 649 C C . LYS A 1 82 ? -19.141 10.104 19.378 1.00 69.56 82 LYS A C 1
ATOM 651 O O . LYS A 1 82 ? -18.089 10.308 19.979 1.00 69.56 82 LYS A O 1
ATOM 656 N N . ASN A 1 83 ? -19.313 10.476 18.106 1.00 82.19 83 ASN A N 1
ATOM 657 C CA . ASN A 1 83 ? -18.261 11.048 17.246 1.00 82.19 83 ASN A CA 1
ATOM 658 C C . ASN A 1 83 ? -17.023 10.142 17.084 1.00 82.19 83 ASN A C 1
ATOM 660 O O . ASN A 1 83 ? -15.881 10.573 17.281 1.00 82.19 83 ASN A O 1
ATOM 664 N N . LEU A 1 84 ? -17.254 8.885 16.694 1.00 85.88 84 LEU A N 1
ATOM 665 C CA . LEU A 1 84 ? -16.232 7.845 16.547 1.00 85.88 84 LEU A CA 1
ATOM 666 C C . LEU A 1 84 ? -15.028 8.273 15.691 1.00 85.88 84 LEU A C 1
ATOM 668 O O . LEU A 1 84 ? -13.884 8.099 16.103 1.00 85.88 84 LEU A O 1
ATOM 672 N N . LEU A 1 85 ? -15.275 8.898 14.533 1.00 86.44 85 LEU A N 1
ATOM 673 C CA . LEU A 1 85 ? -14.216 9.359 13.624 1.00 86.44 85 LEU A CA 1
ATOM 674 C C . LEU A 1 85 ? -13.313 10.413 14.279 1.00 86.44 85 LEU A C 1
ATOM 676 O O . LEU A 1 85 ? -12.096 10.258 14.313 1.00 86.44 85 LEU A O 1
ATOM 680 N N . ARG A 1 86 ? -13.906 11.475 14.838 1.00 88.62 86 ARG A N 1
ATOM 681 C CA . ARG A 1 86 ? -13.149 12.586 15.435 1.00 88.62 86 ARG A CA 1
ATOM 682 C C . ARG A 1 86 ? -12.378 12.138 16.674 1.00 88.62 86 ARG A C 1
ATOM 684 O O . ARG A 1 86 ? -11.218 12.505 16.835 1.00 88.62 86 ARG A O 1
ATOM 691 N N . SER A 1 87 ? -13.012 11.354 17.544 1.00 87.38 87 SER A N 1
ATOM 692 C CA . SER A 1 87 ? -12.373 10.862 18.769 1.00 87.38 87 SER A CA 1
ATOM 693 C C . SER A 1 87 ? -11.195 9.931 18.466 1.00 87.38 87 SER A C 1
ATOM 695 O O . SER A 1 87 ? -10.120 10.113 19.040 1.00 87.38 87 SER A O 1
ATOM 697 N N . SER A 1 88 ? -11.356 9.015 17.509 1.00 87.75 88 SER A N 1
ATOM 698 C CA . SER A 1 88 ? -10.297 8.081 17.104 1.00 87.75 88 SER A CA 1
ATOM 699 C C . SER A 1 88 ? -9.160 8.783 16.368 1.00 87.75 88 SER A C 1
ATOM 701 O O . SER A 1 88 ? -7.993 8.487 16.624 1.00 87.75 88 SER A O 1
ATOM 703 N N . PHE A 1 89 ? -9.469 9.777 15.525 1.00 90.50 89 PHE A N 1
ATOM 704 C CA . PHE A 1 89 ? -8.456 10.629 14.899 1.00 90.50 89 PHE A CA 1
ATOM 705 C C . PHE A 1 89 ? -7.611 11.352 15.952 1.00 90.50 89 PHE A C 1
ATOM 707 O O . PHE A 1 89 ? -6.387 11.253 15.933 1.00 90.50 89 PHE A O 1
ATOM 714 N N . LEU A 1 90 ? -8.252 12.031 16.913 1.00 90.00 90 LEU A N 1
ATOM 715 C CA . LEU A 1 90 ? -7.550 12.775 17.964 1.00 90.00 90 LEU A CA 1
ATOM 716 C C . LEU A 1 90 ? -6.696 11.861 18.845 1.00 90.00 90 LEU A C 1
ATOM 718 O O . LEU A 1 90 ? -5.586 12.234 19.219 1.00 90.00 90 LEU A O 1
ATOM 722 N N . LYS A 1 91 ? -7.186 10.664 19.176 1.00 85.81 91 LYS A N 1
ATOM 723 C CA . LYS A 1 91 ? -6.430 9.710 19.994 1.00 85.81 91 LYS A CA 1
ATOM 724 C C . LYS A 1 91 ? -5.251 9.100 19.229 1.00 85.81 91 LYS A C 1
ATOM 726 O O . LYS A 1 91 ? -4.158 9.022 19.782 1.00 85.81 91 LYS A O 1
ATOM 731 N N . THR A 1 92 ? -5.425 8.791 17.945 1.00 87.81 92 THR A N 1
ATOM 732 C CA . THR A 1 92 ? -4.319 8.360 17.069 1.00 87.81 92 THR A CA 1
ATOM 733 C C . THR A 1 92 ? -3.281 9.473 16.910 1.00 87.81 92 THR A C 1
ATOM 735 O O . THR A 1 92 ? -2.084 9.226 17.033 1.00 87.81 92 THR A O 1
ATOM 738 N N . ALA A 1 93 ? -3.727 10.721 16.735 1.00 89.12 93 ALA A N 1
ATOM 739 C CA . ALA A 1 93 ? -2.857 11.891 16.646 1.00 89.12 93 ALA A CA 1
ATOM 740 C C . ALA A 1 93 ? -2.087 12.165 17.951 1.00 89.12 93 ALA A C 1
ATOM 742 O O . ALA A 1 93 ? -0.937 12.591 17.905 1.00 89.12 93 ALA A O 1
ATOM 743 N N . LYS A 1 94 ? -2.656 11.865 19.128 1.00 88.69 94 LYS A N 1
ATOM 744 C CA . LYS A 1 94 ? -1.907 11.926 20.398 1.00 88.69 94 LYS A CA 1
ATOM 745 C C . LYS A 1 94 ? -0.721 10.954 20.422 1.00 88.69 94 LYS A C 1
ATOM 747 O O . LYS A 1 94 ? 0.311 11.279 21.001 1.00 88.69 94 LYS A O 1
ATOM 752 N N . ASN A 1 95 ? -0.826 9.823 19.725 1.00 84.12 95 ASN A N 1
ATOM 753 C CA . ASN A 1 95 ? 0.242 8.830 19.584 1.00 84.12 95 ASN A CA 1
ATOM 754 C C . ASN A 1 95 ? 1.200 9.120 18.406 1.00 84.12 95 ASN A C 1
ATOM 756 O O . ASN A 1 95 ? 1.870 8.205 17.922 1.00 84.12 95 ASN A O 1
ATOM 760 N N . TRP A 1 96 ? 1.313 10.377 17.949 1.00 86.19 96 TRP A N 1
ATOM 761 C CA . TRP A 1 96 ? 2.090 10.752 16.754 1.00 86.19 96 TRP A CA 1
ATOM 762 C C . TRP A 1 96 ? 3.549 10.276 16.770 1.00 86.19 96 TRP A C 1
ATOM 764 O O . TRP A 1 96 ? 4.078 9.928 15.720 1.00 86.19 96 TRP A O 1
ATOM 774 N N . LYS A 1 97 ? 4.199 10.199 17.941 1.00 86.06 97 LYS A N 1
ATOM 775 C CA . LYS A 1 97 ? 5.580 9.697 18.050 1.00 86.06 97 LYS A CA 1
ATOM 776 C C . LYS A 1 97 ? 5.695 8.238 17.598 1.00 86.06 97 LYS A C 1
ATOM 778 O O . LYS A 1 97 ? 6.601 7.907 16.838 1.00 86.06 97 LYS A O 1
ATOM 783 N N . LYS A 1 98 ? 4.754 7.379 18.016 1.00 81.44 98 LYS A N 1
ATOM 784 C CA . LYS A 1 98 ? 4.693 5.977 17.569 1.00 81.44 98 LYS A CA 1
ATOM 785 C C . LYS A 1 98 ? 4.378 5.909 16.071 1.00 81.44 98 LYS A C 1
ATOM 787 O O . LYS A 1 98 ? 5.059 5.191 15.347 1.00 81.44 98 LYS A O 1
ATOM 792 N N . VAL A 1 99 ? 3.420 6.715 15.596 1.00 86.00 99 VAL A N 1
ATOM 793 C CA . VAL A 1 99 ? 3.058 6.807 14.166 1.00 86.00 99 VAL A CA 1
ATOM 794 C C . VAL A 1 99 ? 4.279 7.157 13.311 1.00 86.00 99 VAL A C 1
ATOM 796 O O . VAL A 1 99 ? 4.546 6.479 12.320 1.00 86.00 99 VAL A O 1
ATOM 799 N N . LEU A 1 100 ? 5.039 8.187 13.693 1.00 88.06 100 LEU A N 1
ATOM 800 C CA . LEU A 1 100 ? 6.236 8.598 12.963 1.00 88.06 100 LEU A CA 1
ATOM 801 C C . LEU A 1 100 ? 7.345 7.554 13.031 1.00 88.06 100 LEU A C 1
ATOM 803 O O . LEU A 1 100 ? 7.986 7.320 12.014 1.00 88.06 100 LEU A O 1
ATOM 807 N N . GLY A 1 101 ? 7.545 6.898 14.178 1.00 85.56 101 GLY A N 1
ATOM 808 C CA . GLY A 1 101 ? 8.523 5.814 14.302 1.00 85.56 101 GLY A CA 1
ATOM 809 C C . GLY A 1 101 ? 8.248 4.672 13.320 1.00 85.56 101 GLY A C 1
ATOM 810 O O . GLY A 1 101 ? 9.150 4.238 12.607 1.00 85.56 101 GLY A O 1
ATOM 811 N N . VAL A 1 102 ? 6.987 4.242 13.207 1.00 83.94 102 VAL A N 1
ATOM 812 C CA . VAL A 1 102 ? 6.578 3.216 12.229 1.00 83.94 102 VAL A CA 1
ATOM 813 C C . VAL A 1 102 ? 6.676 3.737 10.801 1.00 83.94 102 VAL A C 1
ATOM 815 O O . VAL A 1 102 ? 7.161 3.029 9.927 1.00 83.94 102 VAL A O 1
ATOM 818 N N . THR A 1 103 ? 6.260 4.980 10.555 1.00 88.56 103 THR A N 1
ATOM 819 C CA . THR A 1 103 ? 6.354 5.610 9.227 1.00 88.56 103 THR A CA 1
ATOM 820 C C . THR A 1 103 ? 7.805 5.665 8.752 1.00 88.56 103 THR A C 1
ATOM 822 O O . THR A 1 103 ? 8.092 5.309 7.613 1.00 88.56 103 THR A O 1
ATOM 825 N N . PHE A 1 104 ? 8.731 6.046 9.632 1.00 88.81 104 PHE A N 1
ATOM 826 C CA . PHE A 1 104 ? 10.163 6.066 9.354 1.00 88.81 104 PHE A CA 1
ATOM 827 C C . PHE A 1 104 ? 10.706 4.663 9.069 1.00 88.81 104 PHE A C 1
ATOM 829 O O . PHE A 1 104 ? 11.433 4.476 8.096 1.00 88.81 104 PHE A O 1
ATOM 836 N N . LEU A 1 105 ? 10.303 3.660 9.855 1.00 86.56 105 LEU A N 1
ATOM 837 C CA . LEU A 1 105 ? 10.690 2.269 9.615 1.00 86.56 105 LEU A CA 1
ATOM 838 C C . LEU A 1 105 ? 10.185 1.767 8.253 1.00 86.56 105 LEU A C 1
ATOM 840 O O . LEU A 1 105 ? 10.950 1.181 7.492 1.00 86.56 105 LEU A O 1
ATOM 844 N N . MET A 1 106 ? 8.931 2.061 7.903 1.00 85.88 106 MET A N 1
ATOM 845 C CA . MET A 1 106 ? 8.366 1.741 6.587 1.00 85.88 106 MET A CA 1
ATOM 846 C C . MET A 1 106 ? 9.109 2.462 5.457 1.00 85.88 106 MET A C 1
ATOM 848 O O . MET A 1 106 ? 9.331 1.882 4.395 1.00 85.88 106 MET A O 1
ATOM 852 N N . PHE A 1 107 ? 9.546 3.702 5.684 1.00 87.19 107 PHE A N 1
ATOM 853 C CA . PHE A 1 107 ? 10.363 4.439 4.725 1.00 87.19 107 PHE A CA 1
ATOM 854 C C . PHE A 1 107 ? 11.734 3.779 4.520 1.00 87.19 107 PHE A C 1
ATOM 856 O O . PHE A 1 107 ? 12.174 3.628 3.383 1.00 87.19 107 PHE A O 1
ATOM 863 N N . MET A 1 108 ? 12.373 3.308 5.596 1.00 86.75 108 MET A N 1
ATOM 864 C CA . MET A 1 108 ? 13.634 2.559 5.522 1.00 86.75 108 MET A CA 1
ATOM 865 C C . MET A 1 108 ? 13.480 1.225 4.789 1.00 86.75 108 MET A C 1
ATOM 867 O O . MET A 1 108 ? 14.365 0.841 4.023 1.00 86.75 108 MET A O 1
ATOM 871 N N . VAL A 1 109 ? 12.342 0.546 4.953 1.00 86.12 109 VAL A N 1
ATO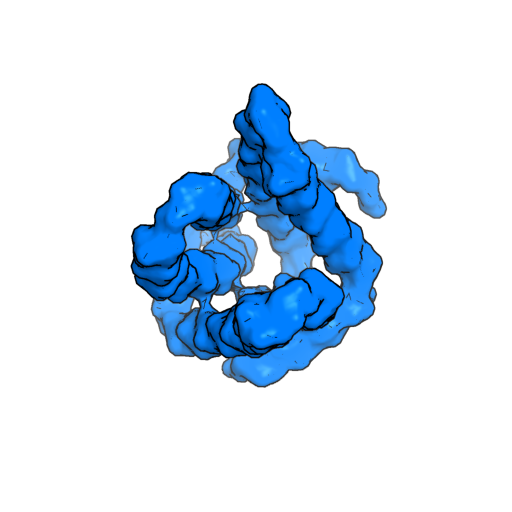M 872 C CA . VAL A 1 109 ? 12.004 -0.647 4.163 1.00 86.12 109 VAL A CA 1
ATOM 873 C C . VAL A 1 109 ? 11.916 -0.305 2.674 1.00 86.12 109 VAL A C 1
ATOM 875 O O . VAL A 1 109 ? 12.580 -0.954 1.868 1.00 86.12 109 VAL A O 1
ATOM 878 N N . ILE A 1 110 ? 11.168 0.740 2.301 1.00 86.31 110 ILE A N 1
ATOM 879 C CA . ILE A 1 110 ? 11.040 1.183 0.899 1.00 86.31 110 ILE A CA 1
ATOM 880 C C . ILE A 1 110 ? 12.407 1.565 0.321 1.00 86.31 110 ILE A C 1
ATOM 882 O O . ILE A 1 110 ? 12.746 1.162 -0.792 1.00 86.31 110 ILE A O 1
ATOM 886 N N . PHE A 1 111 ? 13.214 2.297 1.089 1.00 87.44 111 PHE A N 1
ATOM 887 C CA . PHE A 1 111 ? 14.565 2.677 0.693 1.00 87.44 111 PHE A CA 1
ATOM 888 C C . PHE A 1 111 ? 15.439 1.443 0.441 1.00 87.44 111 PHE A C 1
ATOM 890 O O . PHE A 1 111 ? 16.035 1.324 -0.626 1.00 87.44 111 PHE A O 1
ATOM 897 N N . THR A 1 112 ? 15.438 0.476 1.360 1.00 88.50 112 THR A N 1
ATOM 898 C CA . THR A 1 112 ? 16.214 -0.769 1.232 1.00 88.50 112 THR A CA 1
ATOM 899 C C . THR A 1 112 ? 15.785 -1.579 0.008 1.00 88.50 112 THR A C 1
ATOM 901 O O . THR A 1 112 ? 16.629 -2.043 -0.756 1.00 88.50 112 THR A O 1
ATOM 904 N N . VAL A 1 113 ? 14.474 -1.693 -0.229 1.00 89.00 113 VAL A N 1
ATOM 905 C CA . VAL A 1 113 ? 13.909 -2.354 -1.418 1.00 89.00 113 VAL A CA 1
ATOM 906 C C . VAL A 1 113 ? 14.348 -1.660 -2.710 1.00 89.00 113 VAL A C 1
ATOM 908 O O . VAL A 1 113 ? 14.519 -2.331 -3.727 1.00 89.00 113 VAL A O 1
ATOM 911 N N . SER A 1 114 ? 14.554 -0.341 -2.698 1.00 88.50 114 SER A N 1
ATOM 912 C CA . SER A 1 114 ? 14.935 0.414 -3.898 1.00 88.50 114 SER A CA 1
ATOM 913 C C . SER A 1 114 ? 16.398 0.226 -4.320 1.00 88.50 114 SER A C 1
ATOM 915 O O . SER A 1 114 ? 16.696 0.344 -5.508 1.00 88.50 114 SER A O 1
ATOM 917 N N . ILE A 1 115 ? 17.301 -0.121 -3.390 1.00 91.50 115 ILE A N 1
ATOM 918 C CA . ILE A 1 115 ? 18.748 -0.213 -3.657 1.00 91.50 115 ILE A CA 1
ATOM 919 C C . ILE A 1 115 ? 19.069 -1.200 -4.798 1.00 91.50 115 ILE A C 1
ATOM 921 O O . ILE A 1 115 ? 19.733 -0.782 -5.750 1.00 91.50 115 ILE A O 1
ATOM 925 N N . PRO A 1 116 ? 18.592 -2.464 -4.793 1.00 92.94 116 PRO A N 1
ATOM 926 C CA . PRO A 1 116 ? 18.901 -3.403 -5.873 1.00 92.94 116 PRO A CA 1
ATOM 927 C C . PRO A 1 116 ? 18.350 -2.962 -7.231 1.00 92.94 116 PRO A C 1
ATOM 929 O O . PRO A 1 116 ? 19.022 -3.141 -8.242 1.00 92.94 116 PRO A O 1
ATOM 932 N N . SER A 1 117 ? 17.171 -2.333 -7.265 1.00 90.12 117 SER A N 1
ATOM 933 C CA . SER A 1 117 ? 16.593 -1.786 -8.498 1.00 90.12 117 SER A CA 1
ATOM 934 C C . SER A 1 117 ? 17.448 -0.658 -9.061 1.00 90.12 117 SER A C 1
ATOM 936 O O . SER A 1 117 ? 17.729 -0.649 -10.255 1.00 90.12 117 SER A O 1
ATOM 938 N N . ILE A 1 118 ? 17.905 0.271 -8.215 1.00 90.56 118 ILE A N 1
ATOM 939 C CA . ILE A 1 118 ? 18.767 1.381 -8.642 1.00 90.56 118 ILE A CA 1
ATOM 940 C C . ILE A 1 118 ? 20.101 0.846 -9.166 1.00 90.56 118 ILE A C 1
ATOM 942 O O . ILE A 1 118 ? 20.529 1.240 -10.250 1.00 90.56 118 ILE A O 1
ATOM 946 N N . LEU A 1 119 ? 20.740 -0.076 -8.439 1.00 92.62 119 LEU A N 1
ATOM 947 C CA . LEU A 1 119 ? 22.003 -0.685 -8.862 1.00 92.62 119 LEU A CA 1
ATOM 948 C C . LEU A 1 119 ? 21.842 -1.485 -10.158 1.00 92.62 119 LEU A C 1
ATOM 950 O O . LEU A 1 119 ? 22.661 -1.344 -11.062 1.00 92.62 119 LEU A O 1
ATOM 954 N N . GLY A 1 120 ? 20.772 -2.273 -10.282 1.00 92.62 120 GLY A N 1
ATOM 955 C CA . GLY A 1 120 ? 20.484 -3.049 -11.487 1.00 92.62 120 GLY A CA 1
ATOM 956 C C . GLY A 1 120 ? 20.227 -2.166 -12.700 1.00 92.62 120 GLY A C 1
ATOM 957 O O . GLY A 1 120 ? 20.817 -2.392 -13.753 1.00 92.62 120 GLY A O 1
ATOM 958 N N . LEU A 1 121 ? 19.403 -1.124 -12.552 1.00 89.00 121 LEU A N 1
ATOM 959 C CA . LEU A 1 121 ? 19.157 -0.156 -13.622 1.00 89.00 121 LEU A CA 1
ATOM 960 C C . LEU A 1 121 ? 20.443 0.583 -14.002 1.00 89.00 121 LEU A C 1
ATOM 962 O O . LEU A 1 121 ? 20.743 0.701 -15.183 1.00 89.00 121 LEU A O 1
ATOM 966 N N . THR A 1 122 ? 21.236 1.026 -13.027 1.00 90.44 122 THR A N 1
ATOM 967 C CA . THR A 1 122 ? 22.529 1.681 -13.289 1.00 90.44 122 THR A CA 1
ATOM 968 C C . THR A 1 122 ? 23.482 0.745 -14.035 1.00 90.44 122 THR A C 1
ATOM 970 O O . THR A 1 122 ? 24.099 1.151 -15.014 1.00 90.44 122 THR A O 1
ATOM 973 N N . GLY A 1 123 ? 23.559 -0.525 -13.633 1.00 90.38 123 GLY A N 1
ATOM 974 C CA . GLY A 1 123 ? 24.351 -1.539 -14.327 1.00 90.38 123 GLY A CA 1
ATOM 975 C C . GLY A 1 123 ? 23.849 -1.823 -15.745 1.00 90.38 123 GLY A C 1
ATOM 976 O O . GLY A 1 123 ? 24.660 -1.961 -16.656 1.00 90.38 123 GLY A O 1
ATOM 977 N N . PHE A 1 124 ? 22.532 -1.840 -15.964 1.00 92.38 124 PHE A N 1
ATOM 978 C CA . PHE A 1 124 ? 21.955 -1.905 -17.308 1.00 92.38 124 PHE A CA 1
ATOM 979 C C . PHE A 1 124 ? 22.422 -0.733 -18.179 1.00 92.38 124 PHE A C 1
ATOM 981 O O . PHE A 1 124 ? 22.823 -0.960 -19.313 1.00 92.38 124 PHE A O 1
ATOM 988 N N . TRP A 1 125 ? 22.426 0.494 -17.651 1.00 90.38 125 TRP A N 1
ATOM 989 C CA . TRP A 1 125 ? 22.869 1.673 -18.400 1.00 90.38 125 TRP A CA 1
ATOM 990 C C . TRP A 1 125 ? 24.375 1.691 -18.679 1.00 90.38 125 TRP A C 1
ATOM 992 O O . TRP A 1 125 ? 24.780 2.115 -19.753 1.00 90.38 125 TRP A O 1
ATOM 1002 N N . LEU A 1 126 ? 25.204 1.245 -17.731 1.00 94.31 126 LEU A N 1
ATOM 1003 C CA . LEU A 1 126 ? 26.665 1.272 -17.873 1.00 94.31 126 LEU A CA 1
ATOM 1004 C C . LEU A 1 126 ? 27.211 0.148 -18.759 1.00 94.31 126 LEU A C 1
ATOM 1006 O O . LEU A 1 126 ? 28.196 0.351 -19.462 1.00 94.31 126 LEU A O 1
ATOM 1010 N N . PHE A 1 127 ? 26.605 -1.037 -18.694 1.00 94.38 127 PHE A N 1
ATOM 1011 C CA . PHE A 1 127 ? 27.098 -2.238 -19.376 1.00 94.38 127 PHE A CA 1
ATOM 1012 C C . PHE A 1 127 ? 26.205 -2.681 -20.541 1.00 94.38 127 PHE A C 1
ATOM 1014 O O . PHE A 1 127 ? 26.457 -3.734 -21.121 1.00 94.38 127 PHE A O 1
ATOM 1021 N N . GLU A 1 128 ? 25.128 -1.938 -20.825 1.00 92.25 128 GLU A N 1
ATOM 1022 C CA . GLU A 1 128 ? 24.095 -2.255 -21.828 1.00 92.25 128 GLU A CA 1
ATOM 1023 C C . GLU A 1 128 ? 23.508 -3.674 -21.683 1.00 92.25 128 GLU A C 1
ATOM 1025 O O . GLU A 1 128 ? 22.986 -4.275 -22.622 1.00 92.25 128 GLU A O 1
ATOM 1030 N N . ASN A 1 129 ? 23.574 -4.234 -20.472 1.00 92.31 129 ASN A N 1
ATOM 1031 C CA . ASN A 1 129 ? 23.208 -5.617 -20.209 1.00 92.31 129 ASN A CA 1
ATOM 1032 C C . ASN A 1 129 ? 21.834 -5.705 -19.537 1.00 92.31 129 ASN A C 1
ATOM 1034 O O . ASN A 1 129 ? 21.680 -5.461 -18.334 1.00 92.31 129 ASN A O 1
ATOM 1038 N N . ALA A 1 130 ? 20.833 -6.117 -20.317 1.00 91.62 130 ALA A N 1
ATOM 1039 C CA . ALA A 1 130 ? 19.457 -6.293 -19.857 1.00 91.62 130 ALA A CA 1
ATOM 1040 C C . ALA A 1 130 ? 19.324 -7.286 -18.687 1.00 91.62 130 ALA A C 1
ATOM 1042 O O . ALA A 1 130 ? 18.454 -7.103 -17.833 1.00 91.62 130 ALA A O 1
ATOM 1043 N N . LEU A 1 131 ? 20.196 -8.299 -18.595 1.00 94.06 131 LEU A N 1
ATOM 1044 C CA . LEU A 1 131 ? 20.157 -9.281 -17.506 1.00 94.06 131 LEU A CA 1
ATOM 1045 C C . LEU A 1 131 ? 20.487 -8.644 -16.151 1.00 94.06 131 LEU A C 1
ATOM 1047 O O . LEU A 1 131 ? 19.876 -9.011 -15.152 1.00 94.06 131 LEU A O 1
ATOM 1051 N N . ILE A 1 132 ? 21.393 -7.660 -16.111 1.00 91.94 132 ILE A N 1
ATOM 1052 C CA . ILE A 1 132 ? 21.749 -6.940 -14.875 1.00 91.94 132 ILE A CA 1
ATOM 1053 C C . ILE A 1 132 ? 20.567 -6.087 -14.397 1.00 91.94 132 ILE A C 1
ATOM 1055 O O . ILE A 1 132 ? 20.216 -6.114 -13.214 1.00 91.94 132 ILE A O 1
ATOM 1059 N N . GLY A 1 133 ? 19.906 -5.389 -15.327 1.00 89.19 133 GLY A N 1
ATOM 1060 C CA . GLY A 1 133 ? 18.690 -4.622 -15.044 1.00 89.19 133 GLY A CA 1
ATOM 1061 C C . GLY A 1 133 ? 17.567 -5.498 -14.492 1.00 89.19 133 GLY A C 1
ATOM 1062 O O . GLY A 1 133 ? 17.007 -5.207 -13.433 1.00 89.19 133 GLY A O 1
ATOM 1063 N N . LEU A 1 134 ? 17.287 -6.613 -15.171 1.00 91.94 134 LEU A N 1
ATOM 1064 C CA . LEU A 1 134 ? 16.274 -7.579 -14.745 1.00 91.94 134 LEU A CA 1
ATOM 1065 C C . LEU A 1 134 ? 16.608 -8.217 -13.394 1.00 91.94 134 LEU A C 1
ATOM 1067 O O . LEU A 1 134 ? 15.707 -8.373 -12.569 1.00 91.94 134 LEU A O 1
ATOM 1071 N N . ALA A 1 135 ? 17.875 -8.550 -13.139 1.00 93.25 135 ALA A N 1
ATOM 1072 C CA . ALA A 1 135 ? 18.307 -9.103 -11.860 1.00 93.25 135 ALA A CA 1
ATOM 1073 C C . ALA A 1 135 ? 18.043 -8.123 -10.708 1.00 93.25 135 ALA A C 1
ATOM 1075 O O . ALA A 1 135 ? 17.444 -8.514 -9.708 1.00 93.25 135 ALA A O 1
ATOM 1076 N N . GLY A 1 136 ? 18.403 -6.844 -10.862 1.00 92.94 136 GLY A N 1
ATOM 1077 C CA . GLY A 1 136 ? 18.165 -5.835 -9.824 1.00 92.94 136 GLY A CA 1
ATOM 1078 C C . GLY A 1 136 ? 16.682 -5.623 -9.515 1.00 92.94 136 GLY A C 1
ATOM 1079 O O . GLY A 1 136 ? 16.292 -5.628 -8.346 1.00 92.94 136 GLY A O 1
ATOM 1080 N N . ILE A 1 137 ? 15.840 -5.522 -10.550 1.00 90.62 137 ILE A N 1
ATOM 1081 C CA . ILE A 1 137 ? 14.379 -5.422 -10.382 1.00 90.62 137 ILE A CA 1
ATOM 1082 C C . ILE A 1 137 ? 13.830 -6.677 -9.691 1.00 90.62 137 ILE A C 1
ATOM 1084 O O . ILE A 1 137 ? 13.058 -6.573 -8.738 1.00 90.62 137 ILE A O 1
ATOM 1088 N N . SER A 1 138 ? 14.252 -7.866 -10.128 1.00 91.25 138 SER A N 1
ATOM 1089 C CA . SER A 1 138 ? 13.775 -9.139 -9.573 1.00 91.25 138 SER A CA 1
ATOM 1090 C C . SER A 1 138 ? 14.141 -9.290 -8.098 1.00 91.25 138 SER A C 1
ATOM 1092 O O . SER A 1 138 ? 13.292 -9.658 -7.287 1.00 91.25 138 SER A O 1
ATOM 1094 N N . VAL A 1 139 ? 15.377 -8.945 -7.721 1.00 93.25 139 VAL A N 1
ATOM 1095 C CA . VAL A 1 139 ? 15.826 -8.956 -6.321 1.00 93.25 139 VAL A CA 1
ATOM 1096 C C . VAL A 1 139 ? 15.003 -7.978 -5.481 1.00 93.25 139 VAL A C 1
ATOM 1098 O O . VAL A 1 139 ? 14.532 -8.352 -4.409 1.00 93.25 139 VAL A O 1
ATOM 1101 N N . SER A 1 140 ? 14.752 -6.761 -5.970 1.00 92.12 140 SER A N 1
ATOM 1102 C CA . SER A 1 140 ? 13.884 -5.802 -5.274 1.00 92.12 140 SER A CA 1
ATOM 1103 C C . SER A 1 140 ? 12.465 -6.326 -5.074 1.00 92.12 140 SER A C 1
ATOM 1105 O O . SER A 1 140 ? 11.918 -6.181 -3.982 1.00 92.12 140 SER A O 1
ATOM 1107 N N . VAL A 1 141 ? 11.871 -6.966 -6.085 1.00 89.38 141 VAL A N 1
ATOM 1108 C CA . VAL A 1 141 ? 10.536 -7.574 -5.968 1.00 89.38 141 VAL A CA 1
ATOM 1109 C C . VAL A 1 141 ? 10.535 -8.689 -4.921 1.00 89.38 141 VAL A C 1
ATOM 1111 O O . VAL A 1 141 ? 9.632 -8.732 -4.088 1.00 89.38 141 VAL A O 1
ATOM 1114 N N . LEU A 1 142 ? 11.555 -9.551 -4.901 1.00 90.56 142 LEU A N 1
ATOM 1115 C CA . LEU A 1 142 ? 11.673 -10.615 -3.899 1.00 90.56 142 LEU A CA 1
ATOM 1116 C C . LEU A 1 142 ? 11.797 -10.058 -2.477 1.00 90.56 142 LEU A C 1
ATOM 1118 O O . LEU A 1 142 ? 11.100 -10.530 -1.578 1.00 90.56 142 LEU A O 1
ATOM 1122 N N . ILE A 1 143 ? 12.624 -9.028 -2.274 1.00 91.31 143 ILE A N 1
ATOM 1123 C CA . ILE A 1 143 ? 12.754 -8.357 -0.972 1.00 91.31 143 ILE A CA 1
ATOM 1124 C C . ILE A 1 143 ? 11.428 -7.701 -0.582 1.00 91.31 143 ILE A C 1
ATOM 1126 O O . ILE A 1 143 ? 10.990 -7.851 0.557 1.00 91.31 143 ILE A O 1
ATOM 1130 N N . LEU A 1 144 ? 10.761 -7.013 -1.513 1.00 89.25 144 LEU A N 1
ATOM 1131 C CA . LEU A 1 144 ? 9.470 -6.375 -1.262 1.00 89.25 144 LEU A CA 1
ATOM 1132 C C . LEU A 1 144 ? 8.425 -7.397 -0.812 1.00 89.25 144 LEU A C 1
ATOM 1134 O O . LEU A 1 144 ? 7.721 -7.150 0.165 1.00 89.25 144 LEU A O 1
ATOM 1138 N N . VAL A 1 145 ? 8.331 -8.538 -1.497 1.00 87.38 145 VAL A N 1
ATOM 1139 C CA . VAL A 1 145 ? 7.404 -9.620 -1.141 1.00 87.38 145 VAL A CA 1
ATOM 1140 C C . VAL A 1 145 ? 7.777 -10.223 0.214 1.00 87.38 145 VAL A C 1
ATOM 1142 O O . VAL A 1 145 ? 6.915 -10.339 1.081 1.00 87.38 145 VAL A O 1
ATOM 1145 N N . GLY A 1 146 ? 9.051 -10.541 0.449 1.00 87.50 146 GLY A N 1
ATOM 1146 C CA . GLY A 1 146 ? 9.499 -11.095 1.729 1.00 87.50 146 GLY A CA 1
ATOM 1147 C C . GLY A 1 146 ? 9.223 -10.159 2.909 1.00 87.50 146 GLY A C 1
ATOM 1148 O O . GLY A 1 146 ? 8.645 -10.571 3.914 1.00 87.50 146 GLY A O 1
ATOM 1149 N N . LEU A 1 147 ? 9.564 -8.876 2.778 1.00 87.31 147 LEU A N 1
ATOM 1150 C CA . LEU A 1 147 ? 9.333 -7.889 3.831 1.00 87.31 147 LEU A CA 1
ATOM 1151 C C . LEU A 1 147 ? 7.847 -7.594 4.022 1.00 87.31 147 LEU A C 1
ATOM 1153 O O . LEU A 1 147 ? 7.399 -7.561 5.162 1.00 87.31 147 LEU A O 1
ATOM 1157 N N . SER A 1 148 ? 7.071 -7.445 2.944 1.00 84.75 148 SER A N 1
ATOM 1158 C CA . SER A 1 148 ? 5.620 -7.209 3.034 1.00 84.75 148 SER A CA 1
ATOM 1159 C C . SER A 1 148 ? 4.891 -8.358 3.728 1.00 84.75 148 SER A C 1
ATOM 1161 O O . SER A 1 148 ? 3.910 -8.113 4.424 1.00 84.75 148 SER A O 1
ATOM 1163 N N . PHE A 1 149 ? 5.383 -9.591 3.572 1.00 84.88 149 PHE A N 1
ATOM 1164 C CA . PHE A 1 149 ? 4.898 -10.740 4.329 1.00 84.88 149 PHE A CA 1
ATOM 1165 C C . PHE A 1 149 ? 5.197 -10.566 5.822 1.00 84.88 149 PHE A C 1
ATOM 1167 O O . PHE A 1 149 ? 4.287 -10.603 6.643 1.00 84.88 149 PHE A O 1
ATOM 1174 N N . LEU A 1 150 ? 6.450 -10.297 6.188 1.00 85.31 150 LEU A N 1
ATOM 1175 C CA . LEU A 1 150 ? 6.881 -10.192 7.588 1.00 85.31 150 LEU A CA 1
ATOM 1176 C C . LEU A 1 150 ? 6.236 -9.021 8.349 1.00 85.31 150 LEU A C 1
ATOM 1178 O O . LEU A 1 150 ? 5.880 -9.153 9.521 1.00 85.31 150 LEU A O 1
ATOM 1182 N N . ILE A 1 151 ? 6.051 -7.880 7.687 1.00 82.75 151 ILE A N 1
ATOM 1183 C CA . ILE A 1 151 ? 5.527 -6.653 8.307 1.00 82.75 151 ILE A CA 1
ATOM 1184 C C . ILE A 1 151 ? 4.035 -6.432 8.028 1.00 82.75 151 ILE A C 1
ATOM 1186 O O . ILE A 1 151 ? 3.522 -5.338 8.263 1.00 82.75 151 ILE A O 1
ATOM 1190 N N . TYR A 1 152 ? 3.325 -7.454 7.539 1.00 79.56 152 TYR A N 1
ATOM 1191 C CA . TYR A 1 152 ? 1.919 -7.345 7.137 1.00 79.56 152 TYR A CA 1
ATOM 1192 C C . TYR A 1 152 ? 1.023 -6.769 8.247 1.00 79.56 152 TYR A C 1
ATOM 1194 O O . TYR A 1 152 ? 0.171 -5.914 7.993 1.00 79.56 152 TYR A O 1
ATOM 1202 N N . PHE A 1 153 ? 1.247 -7.200 9.492 1.00 76.62 153 PHE A N 1
ATOM 1203 C CA . PHE A 1 153 ? 0.482 -6.774 10.666 1.00 76.62 153 PHE A CA 1
ATOM 1204 C C . PHE A 1 153 ? 1.125 -5.614 11.438 1.00 76.62 153 PHE A C 1
ATOM 1206 O O . PHE A 1 153 ? 0.563 -5.165 12.436 1.00 76.62 153 PHE A O 1
ATOM 1213 N N . LEU A 1 154 ? 2.246 -5.064 10.962 1.00 79.12 154 LEU A N 1
ATOM 1214 C CA . LEU A 1 154 ? 3.050 -4.079 11.689 1.00 79.12 154 LEU A CA 1
ATOM 1215 C C . LEU A 1 154 ? 2.256 -2.860 12.177 1.00 79.12 154 LEU A C 1
ATOM 1217 O O . LEU A 1 154 ? 2.401 -2.509 13.351 1.00 79.12 154 LEU A O 1
ATOM 1221 N N . PRO A 1 155 ? 1.390 -2.221 11.361 1.00 67.94 155 PRO A N 1
ATOM 1222 C CA . PRO A 1 155 ? 0.611 -1.082 11.838 1.00 67.94 155 PRO A CA 1
ATOM 1223 C C . PRO A 1 155 ? -0.269 -1.432 13.042 1.00 67.94 155 PRO A C 1
ATOM 1225 O O . PRO A 1 155 ? -0.585 -0.564 13.839 1.00 67.94 155 PRO A O 1
ATOM 1228 N N . ILE A 1 156 ? -0.666 -2.692 13.190 1.00 66.94 156 ILE A N 1
ATOM 1229 C CA . ILE A 1 156 ? -1.545 -3.153 14.264 1.00 66.94 156 ILE A CA 1
ATOM 1230 C C . ILE A 1 156 ? -0.721 -3.591 15.474 1.00 66.94 156 ILE A C 1
ATOM 1232 O O . ILE A 1 156 ? -1.001 -3.164 16.592 1.00 66.94 156 ILE A O 1
ATOM 1236 N N . SER A 1 157 ? 0.331 -4.382 15.259 1.00 72.94 157 SER A N 1
ATOM 1237 C CA . SER A 1 157 ? 1.192 -4.890 16.333 1.00 72.94 157 SER A CA 1
ATOM 1238 C C . SER A 1 157 ? 1.864 -3.762 17.121 1.00 72.94 157 SER A C 1
ATOM 1240 O O . SER A 1 157 ? 2.041 -3.870 18.329 1.00 72.94 157 SER A O 1
ATOM 1242 N N . VAL A 1 158 ? 2.161 -2.624 16.487 1.00 68.25 158 VAL A N 1
ATOM 1243 C CA . VAL A 1 158 ? 2.755 -1.463 17.179 1.00 68.25 158 VAL A CA 1
ATOM 1244 C C . VAL A 1 158 ? 1.757 -0.726 18.097 1.00 68.25 158 VAL A C 1
ATOM 1246 O O . VAL A 1 158 ? 2.175 0.043 18.966 1.00 68.25 158 VAL A O 1
ATOM 1249 N N . LEU A 1 159 ? 0.444 -0.950 17.957 1.00 65.94 159 LEU A N 1
ATOM 1250 C CA . LEU A 1 159 ? -0.543 -0.446 18.927 1.00 65.94 159 LEU A CA 1
ATOM 1251 C C . LEU A 1 159 ? -0.641 -1.306 20.174 1.00 65.94 159 LEU A C 1
ATOM 1253 O O . LEU A 1 159 ? -0.853 -0.760 21.255 1.00 65.94 159 LEU A O 1
ATOM 1257 N N . ALA A 1 160 ? -0.548 -2.622 20.001 1.00 65.38 160 ALA A N 1
ATOM 1258 C CA . ALA A 1 160 ? -0.656 -3.573 21.097 1.00 65.38 160 ALA A CA 1
ATOM 1259 C C . ALA A 1 160 ? 0.585 -3.537 21.999 1.00 65.38 160 ALA A C 1
ATOM 1261 O O . ALA A 1 160 ? 0.487 -3.791 23.194 1.00 65.38 160 ALA A O 1
ATOM 1262 N N . GLU A 1 161 ? 1.735 -3.193 21.423 1.00 71.31 161 GLU A N 1
ATOM 1263 C CA . GLU A 1 161 ? 3.029 -3.276 22.083 1.00 71.31 161 GLU A CA 1
ATOM 1264 C C . GLU A 1 161 ? 3.550 -1.912 22.585 1.00 71.31 161 GLU A C 1
ATOM 1266 O O . GLU A 1 161 ? 3.291 -0.833 22.025 1.00 71.31 161 GLU A O 1
ATOM 1271 N N . ASP A 1 162 ? 4.358 -1.955 23.645 1.00 70.19 162 ASP A N 1
ATOM 1272 C CA . ASP A 1 162 ? 4.918 -0.751 24.267 1.00 70.19 162 ASP A CA 1
ATOM 1273 C C . ASP A 1 162 ? 6.001 -0.079 23.407 1.00 70.19 162 ASP A C 1
ATOM 1275 O O . ASP A 1 162 ? 6.143 1.149 23.440 1.00 70.19 162 ASP A O 1
ATOM 1279 N N . SER A 1 163 ? 6.704 -0.847 22.565 1.00 76.69 163 SER A N 1
ATOM 1280 C CA . SER A 1 163 ? 7.812 -0.374 21.726 1.00 76.69 163 SER A CA 1
ATOM 1281 C C . SER A 1 163 ? 7.649 -0.737 20.242 1.00 76.69 163 SER A C 1
ATOM 1283 O O . SER A 1 163 ? 6.984 -1.704 19.881 1.00 76.69 163 SER A O 1
ATOM 1285 N N . VAL A 1 164 ? 8.309 0.023 19.358 1.00 75.38 164 VAL A N 1
ATOM 1286 C CA . VAL A 1 164 ? 8.303 -0.250 17.905 1.00 75.38 164 VAL A CA 1
ATOM 1287 C C . VAL A 1 164 ? 8.986 -1.584 17.588 1.00 75.38 164 VAL A C 1
ATOM 1289 O O . VAL A 1 164 ? 8.506 -2.322 16.736 1.00 75.38 164 VAL A O 1
ATOM 1292 N N . ILE A 1 165 ? 10.071 -1.923 18.293 1.00 81.38 165 ILE A N 1
ATOM 1293 C CA . ILE A 1 165 ? 10.834 -3.162 18.069 1.00 81.38 165 ILE A CA 1
ATOM 1294 C C . ILE A 1 165 ? 10.001 -4.388 18.455 1.00 81.38 165 ILE A C 1
ATOM 1296 O O . ILE A 1 165 ? 9.923 -5.344 17.682 1.00 81.38 165 ILE A O 1
ATOM 1300 N N . SER A 1 166 ? 9.337 -4.354 19.616 1.00 80.31 166 SER A N 1
ATOM 1301 C CA . SER A 1 166 ? 8.425 -5.433 20.010 1.00 80.31 166 SER A CA 1
ATOM 1302 C C . SER A 1 166 ? 7.230 -5.533 19.060 1.00 80.31 166 SER A C 1
ATOM 1304 O O . SER A 1 166 ? 6.851 -6.641 18.694 1.00 80.31 166 SER A O 1
ATOM 1306 N N . GLY A 1 167 ? 6.723 -4.403 18.552 1.00 79.19 167 GLY A N 1
ATOM 1307 C CA . GLY A 1 167 ? 5.706 -4.381 17.497 1.00 79.19 167 GLY A CA 1
ATOM 1308 C C . GLY A 1 167 ? 6.152 -5.044 16.186 1.00 79.19 167 GLY A C 1
ATOM 1309 O O . GLY A 1 167 ? 5.370 -5.777 15.583 1.00 79.19 167 GLY A O 1
ATOM 1310 N N . VAL A 1 168 ? 7.406 -4.852 15.756 1.00 82.88 168 VAL A N 1
ATOM 1311 C CA . VAL A 1 168 ? 7.966 -5.541 14.574 1.00 82.88 168 VAL A CA 1
ATOM 1312 C C . VAL A 1 168 ? 8.028 -7.046 14.801 1.00 82.88 168 VAL A C 1
ATOM 1314 O O . VAL A 1 168 ? 7.544 -7.804 13.963 1.00 82.88 168 VAL A O 1
ATOM 1317 N N . ARG A 1 169 ? 8.568 -7.484 15.943 1.00 85.94 169 ARG A N 1
ATOM 1318 C CA . ARG A 1 169 ? 8.672 -8.912 16.269 1.00 85.94 169 ARG A CA 1
ATOM 1319 C C . ARG A 1 169 ? 7.295 -9.574 16.351 1.00 85.94 169 ARG A C 1
ATOM 1321 O O . ARG A 1 169 ? 7.064 -10.576 15.690 1.00 85.94 169 ARG A O 1
ATOM 1328 N N . SER A 1 170 ? 6.363 -8.943 17.060 1.00 81.94 170 SER A N 1
ATOM 1329 C CA . SER A 1 170 ? 4.973 -9.394 17.183 1.00 81.94 170 SER A CA 1
ATOM 1330 C C . SER A 1 170 ? 4.267 -9.482 15.821 1.00 81.94 170 SER A C 1
ATOM 1332 O O . SER A 1 170 ? 3.561 -10.452 15.547 1.00 81.94 170 SER A O 1
ATOM 1334 N N . SER A 1 171 ? 4.512 -8.526 14.915 1.00 81.38 171 SER A N 1
ATOM 1335 C CA . SER A 1 171 ? 4.009 -8.598 13.534 1.00 81.38 171 SER A CA 1
ATOM 1336 C C . SER A 1 171 ? 4.569 -9.796 12.773 1.00 81.38 171 SER A C 1
ATOM 1338 O O . SER A 1 171 ? 3.819 -10.459 12.057 1.00 81.38 171 SER A O 1
ATOM 1340 N N . MET A 1 172 ? 5.871 -10.063 12.906 1.00 86.31 172 MET A N 1
ATOM 1341 C CA . MET A 1 172 ? 6.523 -11.192 12.240 1.00 86.31 172 MET A CA 1
ATOM 1342 C C . MET A 1 172 ? 5.959 -12.520 12.737 1.00 86.31 172 MET A C 1
ATOM 1344 O O . MET A 1 172 ? 5.572 -13.352 11.918 1.00 86.31 172 MET A O 1
ATOM 1348 N N . ASP A 1 173 ? 5.853 -12.680 14.055 1.00 86.19 173 ASP A N 1
ATOM 1349 C CA . ASP A 1 173 ? 5.324 -13.891 14.683 1.00 86.19 173 ASP A CA 1
ATOM 1350 C C . ASP A 1 173 ? 3.868 -14.127 14.240 1.00 86.19 173 ASP A C 1
ATOM 1352 O O . ASP A 1 173 ? 3.544 -15.183 13.694 1.00 86.19 173 ASP A O 1
ATOM 1356 N N . THR A 1 174 ? 3.020 -13.092 14.312 1.00 81.31 174 THR A N 1
ATOM 1357 C CA . THR A 1 174 ? 1.611 -13.163 13.872 1.00 81.31 174 THR A CA 1
ATOM 1358 C C . THR A 1 174 ? 1.485 -13.503 12.382 1.00 81.31 174 THR A C 1
ATOM 1360 O O . THR A 1 174 ? 0.592 -14.254 11.977 1.00 81.31 174 THR A O 1
ATOM 1363 N N . SER A 1 175 ? 2.369 -12.957 11.542 1.00 79.25 175 SER A N 1
ATOM 1364 C CA . SER A 1 175 ? 2.370 -13.238 10.103 1.00 79.25 175 SER A CA 1
ATOM 1365 C C . SER A 1 175 ? 2.786 -14.677 9.792 1.00 79.25 175 SER A C 1
ATOM 1367 O O . SER A 1 175 ? 2.170 -15.332 8.950 1.00 79.25 175 SER A O 1
ATOM 1369 N N . LEU A 1 176 ? 3.783 -15.203 10.508 1.00 85.75 176 LEU A N 1
ATOM 1370 C CA . LEU A 1 176 ? 4.237 -16.587 10.369 1.00 85.75 176 LEU A CA 1
ATOM 1371 C C . LEU A 1 176 ? 3.182 -17.592 10.846 1.00 85.75 176 LEU A C 1
ATOM 1373 O O . LEU A 1 176 ? 2.976 -18.614 10.184 1.00 85.75 176 LEU A O 1
ATOM 1377 N N . GLU A 1 177 ? 2.479 -17.288 11.937 1.00 85.12 177 GLU A N 1
ATOM 1378 C CA . GLU A 1 177 ? 1.356 -18.092 12.433 1.00 85.12 177 GLU A CA 1
ATOM 1379 C C . GLU A 1 177 ? 0.202 -18.150 11.421 1.00 85.12 177 GLU A C 1
ATOM 1381 O O . GLU A 1 177 ? -0.354 -19.217 11.167 1.00 85.12 177 GLU A O 1
ATOM 1386 N N . ASN A 1 178 ? -0.107 -17.023 10.770 1.00 78.50 178 ASN A N 1
ATOM 1387 C CA . ASN A 1 178 ? -1.202 -16.890 9.800 1.00 78.50 178 ASN A CA 1
ATOM 1388 C C . ASN A 1 178 ? -0.697 -16.882 8.345 1.00 78.50 178 ASN A C 1
ATOM 1390 O O . ASN A 1 178 ? -1.252 -16.209 7.468 1.00 78.50 178 ASN A O 1
ATOM 1394 N N . ARG A 1 179 ? 0.387 -17.624 8.070 1.00 83.19 179 ARG A N 1
ATOM 1395 C CA . ARG A 1 179 ? 1.107 -17.567 6.785 1.00 83.19 179 ARG A CA 1
ATOM 1396 C C . ARG A 1 179 ? 0.214 -17.821 5.574 1.00 83.19 179 ARG A C 1
ATOM 1398 O O . ARG A 1 179 ? 0.398 -17.193 4.538 1.00 83.19 179 ARG A O 1
ATOM 1405 N N . ARG A 1 180 ? -0.762 -18.729 5.687 1.00 78.88 180 ARG A N 1
ATOM 1406 C CA . ARG A 1 180 ? -1.637 -19.107 4.569 1.00 78.88 180 ARG A CA 1
ATOM 1407 C C . ARG A 1 180 ? -2.539 -17.941 4.174 1.00 78.88 180 ARG A C 1
ATOM 1409 O O . ARG A 1 180 ? -2.655 -17.626 2.992 1.00 78.88 180 ARG A O 1
ATOM 1416 N N . GLU A 1 181 ? -3.156 -17.300 5.156 1.00 75.31 181 GLU A N 1
ATOM 1417 C CA . GLU A 1 181 ? -4.048 -16.158 4.992 1.00 75.31 181 GLU A CA 1
ATOM 1418 C C . GLU A 1 181 ? -3.285 -14.959 4.425 1.00 75.31 181 GLU A C 1
ATOM 1420 O O . GLU A 1 181 ? -3.726 -14.356 3.441 1.00 75.31 181 GLU A O 1
ATOM 1425 N N . VAL A 1 182 ? -2.107 -14.660 4.986 1.00 77.62 182 VAL A N 1
ATOM 1426 C CA . VAL A 1 182 ? -1.246 -13.565 4.517 1.00 77.62 182 VAL A CA 1
ATOM 1427 C C . VAL A 1 182 ? -0.790 -13.814 3.078 1.00 77.62 182 VAL A C 1
ATOM 1429 O O . VAL A 1 182 ? -0.943 -12.930 2.233 1.00 77.62 182 VAL A O 1
ATOM 1432 N N . SER A 1 183 ? -0.314 -15.020 2.747 1.00 81.81 183 SER A N 1
ATOM 1433 C CA . SER A 1 183 ? 0.110 -15.354 1.380 1.00 81.81 183 SER A CA 1
ATOM 1434 C C . SER A 1 183 ? -1.024 -15.231 0.362 1.00 81.81 183 SER A C 1
ATOM 1436 O O . SER A 1 183 ? -0.801 -14.689 -0.719 1.00 81.81 183 SER A O 1
ATOM 1438 N N . VAL A 1 184 ? -2.245 -15.671 0.691 1.00 82.62 184 VAL A N 1
ATOM 1439 C CA . VAL A 1 184 ? -3.410 -15.526 -0.204 1.00 82.62 184 VAL A CA 1
ATOM 1440 C C . VAL A 1 184 ? -3.750 -14.051 -0.430 1.00 82.62 184 VAL A C 1
ATOM 1442 O O . VAL A 1 184 ? -3.977 -13.643 -1.569 1.00 82.62 184 VAL A O 1
ATOM 1445 N N . LEU A 1 185 ? -3.743 -13.232 0.626 1.00 79.50 185 LEU A N 1
ATOM 1446 C CA . LEU A 1 185 ? -4.022 -11.795 0.524 1.00 79.50 185 LEU A CA 1
ATOM 1447 C C . LEU A 1 185 ? -2.948 -11.054 -0.283 1.00 79.50 185 LEU A C 1
ATOM 1449 O O . LEU A 1 185 ? -3.269 -10.164 -1.079 1.00 79.50 185 LEU A O 1
ATOM 1453 N N . MET A 1 186 ? -1.683 -11.435 -0.115 1.00 83.62 186 MET A N 1
ATOM 1454 C CA . MET A 1 186 ? -0.574 -10.891 -0.896 1.00 83.62 186 MET A CA 1
ATOM 1455 C C . MET A 1 186 ? -0.647 -11.308 -2.362 1.00 83.62 186 MET A C 1
ATOM 1457 O O . MET A 1 186 ? -0.537 -10.447 -3.231 1.00 83.62 186 MET A O 1
ATOM 1461 N N . ALA A 1 187 ? -0.893 -12.589 -2.648 1.00 85.62 187 ALA A N 1
ATOM 1462 C CA . ALA A 1 187 ? -1.050 -13.090 -4.011 1.00 85.62 187 ALA A CA 1
ATOM 1463 C C . ALA A 1 187 ? -2.227 -12.412 -4.723 1.00 85.62 187 ALA A C 1
ATOM 1465 O O . ALA A 1 187 ? -2.097 -11.997 -5.871 1.00 85.62 187 ALA A O 1
ATOM 1466 N N . PHE A 1 188 ? -3.347 -12.217 -4.022 1.00 82.81 188 PHE A N 1
ATOM 1467 C CA . PHE A 1 188 ? -4.486 -11.463 -4.541 1.00 82.81 188 PHE A CA 1
ATOM 1468 C C . PHE A 1 188 ? -4.114 -10.007 -4.856 1.00 82.81 188 PHE A C 1
ATOM 1470 O O . PHE A 1 188 ? -4.432 -9.503 -5.932 1.00 82.81 188 PHE A O 1
ATOM 1477 N N . SER A 1 189 ? -3.393 -9.338 -3.950 1.00 82.31 189 SER A N 1
ATOM 1478 C CA . SER A 1 189 ? -2.955 -7.948 -4.142 1.00 82.31 189 SER A CA 1
ATOM 1479 C C . SER A 1 189 ? -1.970 -7.804 -5.308 1.00 82.31 189 SER A C 1
ATOM 1481 O O . SER A 1 189 ? -2.107 -6.883 -6.112 1.00 82.31 189 SER A O 1
ATOM 1483 N N . LEU A 1 190 ? -1.017 -8.731 -5.436 1.00 85.31 190 LEU A N 1
ATOM 1484 C CA . LEU A 1 190 ? -0.089 -8.802 -6.567 1.00 85.31 190 LEU A CA 1
ATOM 1485 C C . LEU A 1 190 ? -0.823 -9.100 -7.874 1.00 85.31 190 LEU A C 1
ATOM 1487 O O . LEU A 1 190 ? -0.545 -8.458 -8.879 1.00 85.31 190 LEU A O 1
ATOM 1491 N N . GLY A 1 191 ? -1.794 -10.014 -7.860 1.00 86.19 191 GLY A N 1
ATOM 1492 C CA . GLY A 1 191 ? -2.627 -10.319 -9.021 1.00 86.19 191 GLY A CA 1
ATOM 1493 C C . GLY A 1 191 ? -3.395 -9.094 -9.511 1.00 86.19 191 GLY A C 1
ATOM 1494 O O . GLY A 1 191 ? -3.343 -8.774 -10.695 1.00 86.19 191 GLY A O 1
ATOM 1495 N N . LEU A 1 192 ? -4.035 -8.348 -8.602 1.00 83.06 192 LEU A N 1
ATOM 1496 C CA . LEU A 1 192 ? -4.691 -7.081 -8.940 1.00 83.06 192 LEU A CA 1
ATOM 1497 C C . LEU A 1 192 ? -3.708 -6.060 -9.518 1.00 83.06 192 LEU A C 1
ATOM 1499 O O . LEU A 1 192 ? -4.040 -5.378 -10.483 1.00 83.06 192 LEU A O 1
ATOM 1503 N N . PHE A 1 193 ? -2.510 -5.957 -8.943 1.00 82.44 193 PHE A N 1
ATOM 1504 C CA . PHE A 1 193 ? -1.475 -5.050 -9.429 1.00 82.44 193 PHE A CA 1
ATOM 1505 C C . PHE A 1 193 ? -1.011 -5.431 -10.845 1.00 82.44 193 PHE A C 1
ATOM 1507 O O . PHE A 1 193 ? -1.001 -4.589 -11.737 1.00 82.44 193 PHE A O 1
ATOM 1514 N N . LEU A 1 194 ? -0.702 -6.706 -11.089 1.00 85.38 194 LEU A N 1
ATOM 1515 C CA . LEU A 1 194 ? -0.283 -7.200 -12.404 1.00 85.38 194 LEU A CA 1
ATOM 1516 C C . LEU A 1 194 ? -1.385 -7.056 -13.457 1.00 85.38 194 LEU A C 1
ATOM 1518 O O . LEU A 1 194 ? -1.095 -6.675 -14.584 1.00 85.38 194 LEU A O 1
ATOM 1522 N N . LEU A 1 195 ? -2.647 -7.303 -13.101 1.00 82.88 195 LEU A N 1
ATOM 1523 C CA . LEU A 1 195 ? -3.775 -7.080 -14.011 1.00 82.88 195 LEU A CA 1
ATOM 1524 C C . LEU A 1 195 ? -3.927 -5.600 -14.375 1.00 82.88 195 LEU A C 1
ATOM 1526 O O . LEU A 1 195 ? -4.193 -5.271 -15.528 1.00 82.88 195 LEU A O 1
ATOM 1530 N N . ALA A 1 196 ? -3.734 -4.707 -13.405 1.00 81.88 196 ALA A N 1
ATOM 1531 C CA . ALA A 1 196 ? -3.831 -3.272 -13.624 1.00 81.88 196 ALA A CA 1
ATOM 1532 C C . ALA A 1 196 ? -2.730 -2.761 -14.557 1.00 81.88 196 ALA A C 1
ATOM 1534 O O . ALA A 1 196 ? -3.014 -2.083 -15.542 1.00 81.88 196 ALA A O 1
ATOM 1535 N N . PHE A 1 197 ? -1.483 -3.117 -14.254 1.00 80.19 197 PHE A N 1
ATOM 1536 C CA . PHE A 1 197 ? -0.292 -2.522 -14.864 1.00 80.19 197 PHE A CA 1
ATOM 1537 C C . PHE A 1 197 ? 0.327 -3.371 -15.981 1.00 80.19 197 PHE A C 1
ATOM 1539 O O . PHE A 1 197 ? 1.201 -2.896 -16.697 1.00 80.19 197 PHE A O 1
ATOM 1546 N N . GLY A 1 198 ? -0.142 -4.606 -16.166 1.00 81.75 198 GLY A N 1
ATOM 1547 C CA . GLY A 1 198 ? 0.151 -5.433 -17.338 1.00 81.75 198 GLY A CA 1
ATOM 1548 C C . GLY A 1 198 ? -0.814 -5.203 -18.506 1.00 81.75 198 GLY A C 1
ATOM 1549 O O . GLY A 1 198 ? -0.537 -5.644 -19.619 1.00 81.75 198 GLY A O 1
ATOM 1550 N N . SER A 1 199 ? -1.941 -4.518 -18.278 1.00 83.88 199 SER A N 1
ATOM 1551 C CA . SER A 1 199 ? -2.918 -4.203 -19.327 1.00 83.88 199 SER A CA 1
ATOM 1552 C C . SER A 1 199 ? -2.481 -3.006 -20.187 1.00 83.88 199 SER A C 1
ATOM 1554 O O . SER A 1 199 ? -1.966 -2.017 -19.671 1.00 83.88 199 SER A O 1
ATOM 1556 N N . GLN A 1 200 ? -2.691 -3.077 -21.509 1.00 77.31 200 GLN A N 1
ATOM 1557 C CA . GLN A 1 200 ? -2.313 -2.023 -22.466 1.00 77.31 200 GLN A CA 1
ATOM 1558 C C . GLN A 1 200 ? -3.477 -1.639 -23.399 1.00 77.31 200 GLN A C 1
ATOM 1560 O O . GLN A 1 200 ? -4.447 -2.387 -23.574 1.00 77.31 200 GLN A O 1
ATOM 1565 N N . GLY A 1 201 ? -3.395 -0.448 -24.003 1.00 79.12 201 GLY A N 1
ATOM 1566 C CA . GLY A 1 201 ? -4.393 0.055 -24.956 1.00 79.12 201 GLY A CA 1
ATOM 1567 C C . GLY A 1 201 ? -5.785 0.229 -24.335 1.00 79.12 201 GLY A C 1
ATOM 1568 O O . GLY A 1 201 ? -5.921 0.763 -23.238 1.00 79.12 201 GLY A O 1
ATOM 1569 N N . VAL A 1 202 ? -6.831 -0.243 -25.021 1.00 74.94 202 VAL A N 1
ATOM 1570 C CA . VAL A 1 202 ? -8.240 -0.110 -24.582 1.00 74.94 202 VAL A CA 1
ATOM 1571 C C . VAL A 1 202 ? -8.506 -0.840 -23.254 1.00 74.94 202 VAL A C 1
ATOM 1573 O O . VAL A 1 202 ? -9.337 -0.403 -22.458 1.00 74.94 202 VAL A O 1
ATOM 1576 N N . THR A 1 203 ? -7.757 -1.910 -22.962 1.00 85.56 203 THR A N 1
ATOM 1577 C CA . THR A 1 203 ? -7.901 -2.669 -21.704 1.00 85.56 203 THR A CA 1
ATOM 1578 C C . THR A 1 203 ? -7.299 -1.966 -20.490 1.00 85.56 203 THR A C 1
ATOM 1580 O O . THR A 1 203 ? -7.636 -2.318 -19.363 1.00 85.56 203 THR A O 1
ATOM 1583 N N . ARG A 1 204 ? -6.493 -0.918 -20.690 1.00 83.38 204 ARG A N 1
ATOM 1584 C CA . ARG A 1 204 ? -5.848 -0.161 -19.610 1.00 83.38 204 ARG A CA 1
ATOM 1585 C C . ARG A 1 204 ? -6.849 0.428 -18.619 1.00 83.38 204 ARG A C 1
ATOM 1587 O O . ARG A 1 204 ? -6.704 0.278 -17.409 1.00 83.38 204 ARG A O 1
ATOM 1594 N N . ASN A 1 205 ? -7.893 1.082 -19.127 1.00 86.31 205 ASN A N 1
ATOM 1595 C CA . ASN A 1 205 ? -8.911 1.698 -18.273 1.00 86.31 205 ASN A CA 1
ATOM 1596 C C . ASN A 1 205 ? -9.707 0.639 -17.497 1.00 86.31 205 ASN A C 1
ATOM 1598 O O . ASN A 1 205 ? -10.093 0.875 -16.350 1.00 86.31 205 ASN A O 1
ATOM 1602 N N . LEU A 1 206 ? -9.902 -0.546 -18.088 1.00 88.00 206 LEU A N 1
ATOM 1603 C CA . LEU A 1 206 ? -10.490 -1.692 -17.395 1.00 88.00 206 LEU A CA 1
ATOM 1604 C C . LEU A 1 206 ? -9.555 -2.203 -16.292 1.00 88.00 206 LEU A C 1
ATOM 1606 O O . LEU A 1 206 ? -10.024 -2.441 -15.182 1.00 88.00 206 LEU A O 1
ATOM 1610 N N . GLY A 1 207 ? -8.247 -2.282 -16.553 1.00 87.00 207 GLY A N 1
ATOM 1611 C CA . GLY A 1 207 ? -7.228 -2.626 -15.558 1.00 87.00 207 GLY A CA 1
ATOM 1612 C C . GLY A 1 207 ? -7.218 -1.662 -14.369 1.00 87.00 207 GLY A C 1
ATOM 1613 O O . GLY A 1 207 ? -7.295 -2.096 -13.221 1.00 87.00 207 GLY A O 1
ATOM 1614 N N . PHE A 1 208 ? -7.221 -0.350 -14.619 1.00 89.56 208 PHE A N 1
ATOM 1615 C CA . PHE A 1 208 ? -7.298 0.665 -13.558 1.00 89.56 208 PHE A CA 1
ATOM 1616 C C . PHE A 1 208 ? -8.617 0.608 -12.782 1.00 89.56 208 PHE A C 1
ATOM 1618 O O . PHE A 1 208 ? -8.621 0.733 -11.557 1.00 89.56 208 PHE A O 1
ATOM 1625 N N . THR A 1 209 ? -9.736 0.365 -13.464 1.00 90.12 209 THR A N 1
ATOM 1626 C CA . THR A 1 209 ? -11.040 0.214 -12.804 1.00 90.12 209 THR A CA 1
ATOM 1627 C C . THR A 1 209 ? -11.056 -1.021 -11.904 1.00 90.12 209 THR A C 1
ATOM 1629 O O . THR A 1 209 ? -11.447 -0.932 -10.739 1.00 90.12 209 THR A O 1
ATOM 1632 N N . ALA A 1 210 ? -10.570 -2.160 -12.407 1.00 88.38 210 ALA A N 1
ATOM 1633 C CA . ALA A 1 210 ? -10.447 -3.397 -11.643 1.00 88.38 210 ALA A CA 1
ATOM 1634 C C . ALA A 1 210 ? -9.509 -3.229 -10.439 1.00 88.38 210 ALA A C 1
ATOM 1636 O O . ALA A 1 210 ? -9.812 -3.720 -9.352 1.00 88.38 210 ALA A O 1
ATOM 1637 N N . PHE A 1 211 ? -8.418 -2.476 -10.599 1.00 89.06 211 PHE A N 1
ATOM 1638 C CA . PHE A 1 211 ? -7.500 -2.138 -9.515 1.00 89.06 211 PHE A CA 1
ATOM 1639 C C . PHE A 1 211 ? -8.185 -1.347 -8.403 1.00 89.06 211 PHE A C 1
ATOM 1641 O O . PHE A 1 211 ? -8.157 -1.761 -7.244 1.00 89.06 211 PHE A O 1
ATOM 1648 N N . VAL A 1 212 ? -8.842 -0.235 -8.747 1.00 92.44 212 VAL A N 1
ATOM 1649 C CA . VAL A 1 212 ? -9.538 0.619 -7.773 1.00 92.44 212 VAL A CA 1
ATOM 1650 C C . VAL A 1 212 ? -10.643 -0.167 -7.070 1.00 92.44 212 VAL A C 1
ATOM 1652 O O . VAL A 1 212 ? -10.731 -0.146 -5.841 1.00 92.44 212 VAL A O 1
ATOM 1655 N N . PHE A 1 213 ? -11.450 -0.916 -7.823 1.00 91.56 213 PHE A N 1
ATOM 1656 C CA . PHE A 1 213 ? -12.526 -1.726 -7.258 1.00 91.56 213 PHE A CA 1
ATOM 1657 C C . PHE A 1 213 ? -11.991 -2.836 -6.346 1.00 91.56 213 PHE A C 1
ATOM 1659 O O . PHE A 1 213 ? -12.472 -3.011 -5.225 1.00 91.56 213 PHE A O 1
ATOM 1666 N N . GLY A 1 214 ? -10.935 -3.532 -6.772 1.00 88.50 214 GLY A N 1
ATOM 1667 C CA . GLY A 1 214 ? -10.254 -4.545 -5.971 1.00 88.50 214 GLY A CA 1
ATOM 1668 C C . GLY A 1 214 ? -9.665 -3.976 -4.678 1.00 88.50 214 GLY A C 1
ATOM 1669 O O . GLY A 1 214 ? -9.791 -4.593 -3.620 1.00 88.50 214 GLY A O 1
ATOM 1670 N N . ARG A 1 215 ? -9.099 -2.763 -4.719 1.00 89.31 215 ARG A N 1
ATOM 1671 C CA . ARG A 1 215 ? -8.583 -2.046 -3.539 1.00 89.31 215 ARG A CA 1
ATOM 1672 C C . ARG A 1 215 ? -9.698 -1.638 -2.575 1.00 89.31 215 ARG A C 1
ATOM 1674 O O . ARG A 1 215 ? -9.528 -1.786 -1.366 1.00 89.31 215 ARG A O 1
ATOM 1681 N N . VAL A 1 216 ? -10.844 -1.188 -3.086 1.00 91.69 216 VAL A N 1
ATOM 1682 C CA . VAL A 1 216 ? -12.041 -0.871 -2.284 1.00 91.69 216 VAL A CA 1
ATOM 1683 C C . VAL A 1 216 ? -12.611 -2.125 -1.617 1.00 91.69 216 VAL A C 1
ATOM 1685 O O . VAL A 1 216 ? -12.883 -2.115 -0.412 1.00 91.69 216 VAL A O 1
ATOM 1688 N N . LEU A 1 217 ? -12.746 -3.224 -2.363 1.00 89.12 217 LEU A N 1
ATOM 1689 C CA . LEU A 1 217 ? -13.185 -4.510 -1.818 1.00 89.12 217 LEU A CA 1
ATOM 1690 C C . LEU A 1 217 ? -12.212 -5.026 -0.757 1.00 89.12 217 LEU A C 1
ATOM 1692 O O . LEU A 1 217 ? -12.642 -5.389 0.336 1.00 89.12 217 LEU A O 1
ATOM 1696 N N . SER A 1 218 ? -10.909 -4.992 -1.044 1.00 85.44 218 SER A N 1
ATOM 1697 C CA . SER A 1 218 ? -9.856 -5.372 -0.101 1.00 85.44 218 SER A CA 1
ATOM 1698 C C . SER A 1 218 ? -9.945 -4.548 1.185 1.00 85.44 218 SER A C 1
ATOM 1700 O O . SER A 1 218 ? -10.062 -5.120 2.264 1.00 85.44 218 SER A O 1
ATOM 1702 N N . ALA A 1 219 ? -10.023 -3.217 1.088 1.00 87.88 219 ALA A N 1
ATOM 1703 C CA . ALA A 1 219 ? -10.183 -2.339 2.245 1.00 87.88 219 ALA A CA 1
ATOM 1704 C C . ALA A 1 219 ? -11.444 -2.663 3.062 1.00 87.88 219 ALA A C 1
ATOM 1706 O O . ALA A 1 219 ? -11.405 -2.628 4.294 1.00 87.88 219 ALA A O 1
ATOM 1707 N N . THR A 1 220 ? -12.543 -3.013 2.390 1.00 87.56 220 THR A N 1
ATOM 1708 C CA . THR A 1 220 ? -13.804 -3.389 3.039 1.00 87.56 220 THR A CA 1
ATOM 1709 C C . THR A 1 220 ? -13.662 -4.701 3.806 1.00 87.56 220 THR A C 1
ATOM 1711 O O . THR A 1 220 ? -13.955 -4.745 5.000 1.00 87.56 220 THR A O 1
ATOM 1714 N N . VAL A 1 221 ? -13.145 -5.746 3.156 1.00 83.38 221 VAL A N 1
ATOM 1715 C CA . VAL A 1 221 ? -12.930 -7.060 3.777 1.00 83.38 221 VAL A CA 1
ATOM 1716 C C . VAL A 1 221 ? -11.932 -6.960 4.927 1.00 83.38 221 VAL A C 1
ATOM 1718 O O . VAL A 1 221 ? -12.207 -7.456 6.012 1.00 83.38 221 VAL A O 1
ATOM 1721 N N . THR A 1 222 ? -10.809 -6.258 4.761 1.00 78.88 222 THR A N 1
ATOM 1722 C CA . THR A 1 222 ? -9.813 -6.129 5.835 1.00 78.88 222 THR A CA 1
ATOM 1723 C C . THR A 1 222 ? -10.361 -5.354 7.033 1.00 78.88 222 THR A C 1
ATOM 1725 O O . THR A 1 222 ? -10.047 -5.691 8.171 1.00 78.88 222 THR A O 1
ATOM 1728 N N . THR A 1 223 ? -11.160 -4.302 6.822 1.00 82.00 223 THR A N 1
ATOM 1729 C CA . THR A 1 223 ? -11.831 -3.617 7.941 1.00 82.00 223 THR A CA 1
ATOM 1730 C C . THR A 1 223 ? -12.803 -4.553 8.646 1.00 82.00 223 THR A C 1
ATOM 1732 O O . THR A 1 223 ? -12.769 -4.627 9.868 1.00 82.00 223 THR A O 1
ATOM 1735 N N . TYR A 1 224 ? -13.615 -5.306 7.901 1.00 80.50 224 TYR A N 1
ATOM 1736 C CA . TYR A 1 224 ? -14.527 -6.294 8.476 1.00 80.50 224 TYR A CA 1
ATOM 1737 C C . TYR A 1 224 ? -13.790 -7.356 9.298 1.00 80.50 224 TYR A C 1
ATOM 1739 O O . TYR A 1 224 ? -14.185 -7.615 10.430 1.00 80.50 224 TYR A O 1
ATOM 1747 N N . THR A 1 225 ? -12.689 -7.910 8.783 1.00 74.75 225 THR A N 1
ATOM 1748 C CA . THR A 1 225 ? -11.859 -8.874 9.519 1.00 74.75 225 THR A CA 1
ATOM 1749 C C . THR A 1 225 ? -11.354 -8.284 10.830 1.00 74.75 225 THR A C 1
ATOM 1751 O O . THR A 1 225 ? -11.400 -8.962 11.854 1.00 74.75 225 THR A O 1
ATOM 1754 N N . PHE A 1 226 ? -10.945 -7.009 10.831 1.00 71.44 226 PHE A N 1
ATOM 1755 C CA . PHE A 1 226 ? -10.585 -6.336 12.076 1.00 71.44 226 PHE A CA 1
ATOM 1756 C C . PHE A 1 226 ? -11.780 -6.217 13.021 1.00 71.44 226 PHE A C 1
ATOM 1758 O O . PHE A 1 226 ? -11.608 -6.409 14.217 1.00 71.44 226 PHE A O 1
ATOM 1765 N N . VAL A 1 227 ? -12.993 -5.943 12.534 1.00 71.81 227 VAL A N 1
ATOM 1766 C CA . VAL A 1 227 ? -14.151 -5.827 13.434 1.00 71.81 227 VAL A CA 1
ATOM 1767 C C . VAL A 1 227 ? -14.608 -7.173 13.997 1.00 71.81 227 VAL A C 1
ATOM 1769 O O . VAL A 1 227 ? -14.982 -7.245 15.162 1.00 71.81 227 VAL A O 1
ATOM 1772 N N . VAL A 1 228 ? -14.596 -8.231 13.186 1.00 61.12 228 VAL A N 1
ATOM 1773 C CA . VAL A 1 228 ? -15.158 -9.540 13.557 1.00 61.12 228 VAL A CA 1
ATOM 1774 C C . VAL A 1 228 ? -14.205 -10.394 14.376 1.00 61.12 228 VAL A C 1
ATOM 1776 O O . VAL A 1 228 ? -14.666 -11.162 15.216 1.00 61.12 228 VAL A O 1
ATOM 1779 N N . SER A 1 229 ? -12.893 -10.236 14.200 1.00 58.03 229 SER A N 1
ATOM 1780 C CA . SER A 1 229 ? -11.912 -10.901 15.056 1.00 58.03 229 SER A CA 1
ATOM 1781 C C . SER A 1 229 ? -11.019 -9.881 15.761 1.00 58.03 229 SER A C 1
ATOM 1783 O O . SER A 1 229 ? -9.854 -9.704 15.387 1.00 58.03 229 SER A O 1
ATOM 1785 N N . PRO A 1 230 ? -11.539 -9.214 16.812 1.00 53.78 230 PRO A N 1
ATOM 1786 C CA . PRO A 1 230 ? -10.721 -8.355 17.647 1.00 53.78 230 PRO A CA 1
ATOM 1787 C C . PRO A 1 230 ? -9.574 -9.095 18.324 1.00 53.78 230 PRO A C 1
ATOM 1789 O O . PRO A 1 230 ? -8.538 -8.494 18.582 1.00 53.78 230 PRO A O 1
ATOM 1792 N N . LYS A 1 231 ? -9.735 -10.409 18.536 1.00 45.34 231 LYS A N 1
ATOM 1793 C CA . LYS A 1 231 ? -8.746 -11.296 19.165 1.00 45.34 231 LYS A CA 1
ATOM 1794 C C . LYS A 1 231 ? -7.378 -11.300 18.470 1.00 45.34 231 LYS A C 1
ATOM 1796 O O . LYS A 1 231 ? -6.386 -11.608 19.114 1.00 45.34 231 LYS A O 1
ATOM 1801 N N . TYR A 1 232 ? -7.292 -10.915 17.192 1.00 48.56 232 TYR A N 1
ATOM 1802 C CA . TYR A 1 232 ? -6.001 -10.768 16.503 1.00 48.56 232 TYR A CA 1
ATOM 1803 C C . TYR A 1 232 ? -5.155 -9.578 16.998 1.00 48.56 232 TYR A C 1
ATOM 1805 O O . TYR A 1 232 ? -3.983 -9.495 16.646 1.00 48.56 232 TYR A O 1
ATOM 1813 N N . TYR A 1 233 ? -5.716 -8.634 17.764 1.00 48.97 233 TYR A N 1
ATOM 1814 C CA . TYR A 1 233 ? -5.003 -7.414 18.190 1.00 48.97 233 TYR A CA 1
ATOM 1815 C C . TYR A 1 233 ? -5.362 -6.914 19.590 1.00 48.97 233 TYR A C 1
ATOM 1817 O O . TYR A 1 233 ? -4.536 -6.301 20.260 1.00 48.97 233 TYR A O 1
ATOM 1825 N N . LEU A 1 234 ? -6.574 -7.189 20.060 1.00 47.59 234 LEU A N 1
ATOM 1826 C CA . LEU A 1 234 ? -6.870 -7.270 21.475 1.00 47.59 234 LEU A CA 1
ATOM 1827 C C . LEU A 1 234 ? -6.470 -8.688 21.872 1.00 47.59 234 LEU A C 1
ATOM 1829 O O . LEU A 1 234 ? -7.311 -9.585 21.863 1.00 47.59 234 LEU A O 1
ATOM 1833 N N . LYS A 1 235 ? -5.191 -8.907 22.218 1.00 44.72 235 LYS A N 1
ATOM 1834 C CA . LYS A 1 235 ? -4.933 -9.906 23.260 1.00 44.72 235 LYS A CA 1
ATOM 1835 C C . LYS A 1 235 ? -5.905 -9.515 24.360 1.00 44.72 235 LYS A C 1
ATOM 1837 O O . LYS A 1 235 ? -5.839 -8.372 24.826 1.00 44.72 235 LYS A O 1
ATOM 1842 N N . GLU A 1 236 ? -6.882 -10.370 24.655 1.00 37.56 236 GLU A N 1
ATOM 1843 C CA . GLU A 1 236 ? -7.642 -10.226 25.884 1.00 37.56 236 GLU A CA 1
ATOM 1844 C C . GLU A 1 236 ? -6.574 -9.947 26.942 1.00 37.56 236 GLU A C 1
ATOM 1846 O O . GLU A 1 236 ? -5.612 -10.701 27.098 1.00 37.56 236 GLU A O 1
ATOM 1851 N N . LYS A 1 237 ? -6.641 -8.758 27.555 1.00 33.59 237 LYS A N 1
ATOM 1852 C CA . LYS A 1 237 ? -6.081 -8.594 28.884 1.00 33.59 237 LYS A CA 1
ATOM 1853 C C . LYS A 1 237 ? -6.888 -9.593 29.694 1.00 33.59 237 LYS A C 1
ATOM 1855 O O . LYS A 1 237 ? -7.941 -9.234 30.217 1.00 33.59 237 LYS A O 1
ATOM 1860 N N . ASP A 1 238 ? -6.444 -10.843 29.685 1.00 31.91 238 ASP A N 1
ATOM 1861 C CA . ASP A 1 238 ? -6.816 -11.820 30.679 1.00 31.91 238 ASP A CA 1
ATOM 1862 C C . ASP A 1 238 ? -6.343 -11.177 31.968 1.00 31.91 238 ASP A C 1
ATOM 1864 O O . ASP A 1 238 ? -5.157 -11.039 32.265 1.00 31.91 238 ASP A O 1
ATOM 1868 N N . THR A 1 239 ? -7.324 -10.541 32.588 1.00 29.95 239 THR A N 1
ATOM 1869 C CA . THR A 1 239 ? -7.215 -9.961 33.900 1.00 29.95 239 THR A CA 1
ATOM 1870 C C . THR A 1 239 ? -7.440 -11.169 34.783 1.00 29.95 239 THR A C 1
ATOM 1872 O O . THR A 1 239 ? -8.584 -11.543 35.030 1.00 29.95 239 THR A O 1
ATOM 1875 N N . GLU A 1 240 ? -6.349 -11.830 35.144 1.00 31.06 240 GLU A N 1
ATOM 1876 C CA . GLU A 1 240 ? -6.223 -12.394 36.483 1.00 31.06 240 GLU A CA 1
ATOM 1877 C C . GLU A 1 240 ? -5.329 -11.455 37.293 1.00 31.06 240 GLU A C 1
ATOM 1879 O O . GLU A 1 240 ? -4.237 -11.087 36.795 1.00 31.06 240 GLU A O 1
#

Sequence (240 aa):
MNIINVLLDSLKMLKRRPQLFLPKLASALISSAWIILIFSMLEARQLQQLTAVYTITTPFIVLLGVFVPLMTAEMISNHERKNLLRSSFLKTAKNWKKVLGVTFLMFMVIFTVSIPSILGLTGFWLFENALIGLAGISVSVLILVGLSFLIYFLPISVLAEDSVISGVRSSMDTSLENRREVSVLMAFSLGLFLLAFGSQGVTRNLGFTAFVFGRVLSATVTTYTFVVSPKYYLKEKDTE